Protein AF-A0A9P5J2A1-F1 (afdb_monomer_lite)

Secondary structure (DSSP, 8-state):
-PPPGGGSS-HHHHHHHHHHHHHHTTS---HHHHTTS----HHHHHHHTS-HHHHHHHHH-GGGGSEEEEETT--THHHHHHHHHHTTT-EEEEEE----SSSSS-STTSPPP-----HHHHTTEEEEEEESTHHHHT----HHHHTT---SEEEEES-EE---TTSPPPGGGGG-SEEEEES-EE-TTSPP-TT--EEEEES--HHHHHHHHH----TT--EEEEES----S----S-EE-TT--EEEEEESS---THHHHHHEE-TT--EEEEEE-------S-------S-EEEEESHHHHHHHH-

Sequence (309 aa):
MSEGPISIIPEDVLADIFMLAVDIGDIGLDEHYQSSGHLRSKMSIVITHVCQRWRFVAIHSPRMWTQLKICAASQGPLISLFATRSHPLGTTFTFESPGTSSLEDTITDWPPLRIMINKEAAIGIRELRFRHAAAVHALLIDEDAETALALDRVFLSGAHIKDDHTLPFPSCLFHSTQLH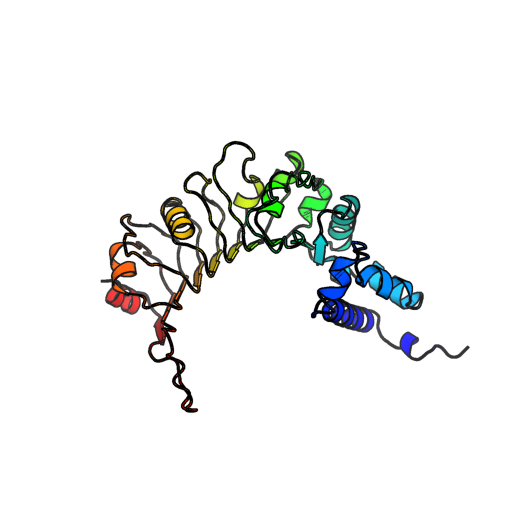LVNSMLDSGSRPFRFLHELVIENSDHETLLWMLECTNMPVLRSLRLCSIRASDPKLVNTVKLPSLGRLLIESSHSFTPALIGRSLMVPNLQHLHVDDLGPQFRTDAQGSLLPKNVIRMKGVDAIKKAVR

Structure (mmCIF, N/CA/C/O backbone):
data_AF-A0A9P5J2A1-F1
#
_entry.id   AF-A0A9P5J2A1-F1
#
loop_
_atom_site.group_PDB
_atom_site.id
_atom_site.type_symbol
_atom_site.label_atom_id
_atom_site.label_alt_id
_atom_site.label_comp_id
_atom_site.label_asym_id
_atom_site.label_entity_id
_atom_site.label_seq_id
_atom_site.pdbx_PDB_ins_code
_atom_site.Cartn_x
_atom_site.Cartn_y
_atom_site.Cartn_z
_atom_site.occupancy
_atom_site.B_iso_or_equiv
_atom_site.auth_seq_id
_atom_site.auth_comp_id
_atom_site.auth_asym_id
_atom_site.auth_atom_id
_atom_site.pdbx_PDB_model_num
ATOM 1 N N . MET A 1 1 ? -41.344 -3.498 27.907 1.00 55.25 1 MET A N 1
ATOM 2 C CA . MET A 1 1 ? -40.693 -2.605 26.928 1.00 55.25 1 MET A CA 1
ATOM 3 C C . MET A 1 1 ? -40.409 -3.449 25.704 1.00 55.25 1 MET A C 1
ATOM 5 O O . MET A 1 1 ? -39.697 -4.430 25.843 1.00 55.25 1 MET A O 1
ATOM 9 N N . SER A 1 2 ? -41.049 -3.170 24.568 1.00 62.50 2 SER A N 1
ATOM 10 C CA . SER A 1 2 ? -40.758 -3.887 23.323 1.00 62.50 2 SER A CA 1
ATOM 11 C C . SER A 1 2 ? -39.332 -3.554 22.909 1.00 62.50 2 SER A C 1
ATOM 13 O O . SER A 1 2 ? -39.007 -2.375 22.744 1.00 62.50 2 SER A O 1
ATOM 15 N N . GLU A 1 3 ? -38.480 -4.562 22.780 1.00 74.81 3 GLU A N 1
ATOM 16 C CA . GLU A 1 3 ? -37.156 -4.353 22.221 1.00 74.81 3 GLU A CA 1
ATOM 17 C C . GLU A 1 3 ? -37.339 -3.808 20.799 1.00 74.81 3 GLU A C 1
ATOM 19 O O . GLU A 1 3 ? -38.067 -4.380 19.986 1.00 74.81 3 GLU A O 1
ATOM 24 N N . GLY A 1 4 ? -36.773 -2.631 20.516 1.00 80.38 4 GLY A N 1
ATOM 25 C CA . GLY A 1 4 ? -36.872 -2.041 19.181 1.00 80.38 4 GLY A CA 1
ATOM 26 C C . GLY A 1 4 ? -36.312 -3.010 18.132 1.00 80.38 4 GLY A C 1
ATOM 27 O O . GLY A 1 4 ? -35.460 -3.829 18.478 1.00 80.38 4 GLY A O 1
ATOM 28 N N . PRO A 1 5 ? -36.709 -2.914 16.853 1.00 83.00 5 PRO A N 1
ATOM 29 C CA . PRO A 1 5 ? -36.338 -3.880 15.803 1.00 83.00 5 PRO A CA 1
ATOM 30 C C . PRO A 1 5 ? -34.821 -4.121 15.684 1.00 83.00 5 PRO A C 1
ATOM 32 O O . PRO A 1 5 ? -34.369 -5.182 15.269 1.00 83.00 5 PRO A O 1
ATOM 35 N N . ILE A 1 6 ? -34.023 -3.152 16.129 1.00 83.31 6 ILE A N 1
ATOM 36 C CA . ILE A 1 6 ? -32.561 -3.185 16.147 1.00 83.31 6 ILE A CA 1
ATOM 37 C C . ILE A 1 6 ? -31.951 -4.193 17.140 1.00 83.31 6 ILE A C 1
ATOM 39 O O . ILE A 1 6 ? -30.778 -4.541 17.028 1.00 83.31 6 ILE A O 1
ATOM 43 N N . SER A 1 7 ? -32.723 -4.644 18.129 1.00 85.62 7 SER A N 1
ATOM 44 C CA . SER A 1 7 ? -32.336 -5.665 19.118 1.00 85.62 7 SER A CA 1
ATOM 45 C C . SER A 1 7 ? -32.282 -7.079 18.530 1.00 85.62 7 SER A C 1
ATOM 47 O O . SER A 1 7 ? -31.574 -7.936 19.046 1.00 85.62 7 SER A O 1
ATOM 49 N N . ILE A 1 8 ? -32.964 -7.301 17.406 1.00 93.06 8 ILE A N 1
ATOM 50 C CA . ILE A 1 8 ? -33.072 -8.616 16.765 1.00 93.06 8 ILE A CA 1
ATOM 51 C C . ILE A 1 8 ? -31.892 -8.857 15.812 1.00 93.06 8 ILE A C 1
ATOM 53 O O . ILE A 1 8 ? -31.552 -9.995 15.507 1.00 93.06 8 ILE A O 1
ATOM 57 N N . ILE A 1 9 ? -31.230 -7.788 15.359 1.00 93.25 9 ILE A N 1
ATOM 58 C CA . ILE A 1 9 ? -30.127 -7.888 14.398 1.00 93.25 9 ILE A CA 1
ATOM 59 C C . ILE A 1 9 ? -28.896 -8.522 15.080 1.00 93.25 9 ILE A C 1
ATOM 61 O O . ILE A 1 9 ? -28.520 -8.063 16.164 1.00 93.25 9 ILE A O 1
ATOM 65 N N . PRO A 1 10 ? -28.265 -9.552 14.485 1.00 94.94 10 PRO A N 1
ATOM 66 C CA . PRO A 1 10 ? -26.995 -10.115 14.953 1.00 94.94 10 PRO A CA 1
ATOM 67 C C . PRO A 1 10 ? -25.838 -9.100 14.977 1.00 94.94 10 PRO A C 1
ATOM 69 O O . PRO A 1 10 ? -25.831 -8.130 14.220 1.00 94.94 10 PRO A O 1
ATOM 72 N N . GLU A 1 11 ? -24.856 -9.295 15.862 1.00 93.50 11 GLU A N 1
ATOM 73 C CA . GLU A 1 11 ? -23.751 -8.338 16.061 1.00 93.50 11 GLU A CA 1
ATOM 74 C C . GLU A 1 11 ? -22.825 -8.210 14.845 1.00 93.50 11 GLU A C 1
ATOM 76 O O . GLU A 1 11 ? -22.356 -7.117 14.539 1.00 93.50 11 GLU A O 1
ATOM 81 N N . ASP A 1 12 ? -22.596 -9.304 14.128 1.00 92.06 12 ASP A N 1
ATOM 82 C CA . ASP A 1 12 ? -21.844 -9.351 12.875 1.00 92.06 12 ASP A CA 1
ATOM 83 C C . ASP A 1 12 ? -22.529 -8.527 11.779 1.00 92.06 12 ASP A C 1
ATOM 85 O O . ASP A 1 12 ? -21.891 -7.678 11.157 1.00 92.06 12 ASP A O 1
ATOM 89 N N . VAL A 1 13 ? -23.847 -8.681 11.625 1.00 93.69 13 VAL A N 1
ATOM 90 C CA . VAL A 1 13 ? -24.640 -7.884 10.676 1.00 93.69 13 VAL A CA 1
ATOM 91 C C . VAL A 1 13 ? -24.620 -6.403 11.060 1.00 93.69 13 VAL A C 1
ATOM 93 O O . VAL A 1 13 ? -24.500 -5.538 10.195 1.00 93.69 13 VAL A O 1
ATOM 96 N N . LEU A 1 14 ? -24.693 -6.085 12.357 1.00 91.12 14 LEU A N 1
ATOM 97 C CA . LEU A 1 14 ? -24.551 -4.709 12.837 1.00 91.12 14 LEU A CA 1
ATOM 98 C C . LEU A 1 14 ? -23.170 -4.128 12.509 1.00 91.12 14 LEU A C 1
ATOM 100 O O . LEU A 1 14 ? -23.091 -2.982 12.066 1.00 91.12 14 LEU A O 1
ATOM 104 N N . ALA A 1 15 ? -22.096 -4.899 12.693 1.00 89.94 15 ALA A N 1
ATOM 105 C CA . ALA A 1 15 ? -20.746 -4.476 12.336 1.00 89.94 15 ALA A CA 1
ATOM 106 C C . ALA A 1 15 ? -20.603 -4.230 10.824 1.00 89.94 15 ALA A C 1
ATOM 108 O O . ALA A 1 15 ? -20.009 -3.229 10.428 1.00 89.94 15 ALA A O 1
ATOM 109 N N . ASP A 1 16 ? -21.187 -5.084 9.980 1.00 89.94 16 ASP A N 1
ATOM 110 C CA . ASP A 1 16 ? -21.172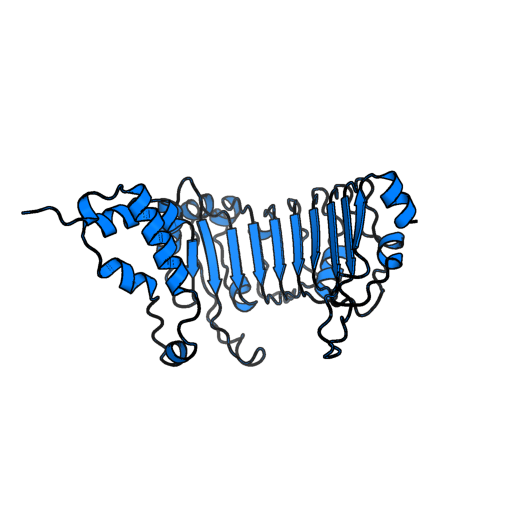 -4.896 8.525 1.00 89.94 16 ASP A CA 1
ATOM 111 C C . ASP A 1 16 ? -21.956 -3.644 8.099 1.00 89.94 16 ASP A C 1
ATOM 113 O O . ASP A 1 16 ? -21.466 -2.859 7.286 1.00 89.94 16 ASP A O 1
ATOM 117 N N . ILE A 1 17 ? -23.130 -3.393 8.695 1.00 88.62 17 ILE A N 1
ATOM 118 C CA . ILE A 1 17 ? -23.889 -2.151 8.464 1.00 88.62 17 ILE A CA 1
ATOM 119 C C . ILE A 1 17 ? -23.042 -0.930 8.836 1.00 88.62 17 ILE A C 1
ATOM 121 O O . ILE A 1 17 ? -23.027 0.060 8.105 1.00 88.62 17 ILE A O 1
ATOM 125 N N . PHE A 1 18 ? -22.323 -0.996 9.958 1.00 85.56 18 PHE A N 1
ATOM 126 C CA . PHE A 1 18 ? -21.430 0.072 10.385 1.00 85.56 18 PHE A CA 1
ATOM 127 C C . PHE A 1 18 ? -20.296 0.321 9.396 1.00 85.56 18 PHE A C 1
ATOM 129 O O . PHE A 1 18 ? -20.079 1.474 9.038 1.00 85.56 18 PHE A O 1
ATOM 136 N N . MET A 1 19 ? -19.603 -0.723 8.939 1.00 83.62 19 MET A N 1
ATOM 137 C CA . MET A 1 19 ? -18.530 -0.586 7.949 1.00 83.62 19 MET A CA 1
ATOM 138 C C . MET A 1 19 ? -19.037 0.103 6.678 1.00 83.62 19 MET A C 1
ATOM 140 O O . MET A 1 19 ? -18.437 1.072 6.221 1.00 83.62 19 MET A O 1
ATOM 144 N N . LEU A 1 20 ? -20.203 -0.315 6.176 1.00 83.69 20 LEU A N 1
ATOM 145 C CA . LEU A 1 20 ? -20.826 0.306 5.005 1.00 83.69 20 LEU A CA 1
ATOM 146 C C . LEU A 1 20 ? -21.209 1.773 5.257 1.00 83.69 20 LEU A C 1
ATOM 148 O O . LEU A 1 20 ? -20.999 2.627 4.400 1.00 83.69 20 LEU A O 1
ATOM 152 N N . ALA A 1 21 ? -21.756 2.088 6.433 1.00 80.12 21 ALA A N 1
ATOM 153 C CA . ALA A 1 21 ? -22.136 3.455 6.789 1.00 80.12 21 ALA A CA 1
ATOM 154 C C . ALA A 1 21 ? -20.921 4.385 6.962 1.00 80.12 21 ALA A C 1
ATOM 156 O O . ALA A 1 21 ? -21.000 5.574 6.647 1.00 80.12 21 ALA A O 1
ATOM 157 N N . VAL A 1 22 ? -19.809 3.846 7.465 1.00 73.44 22 VAL A N 1
ATOM 158 C CA . VAL A 1 22 ? -18.532 4.541 7.650 1.00 73.44 22 VAL A CA 1
ATOM 159 C C . VAL A 1 22 ? -17.907 4.888 6.295 1.00 73.44 22 VAL A C 1
ATOM 161 O O . VAL A 1 22 ? -17.508 6.038 6.105 1.00 73.44 22 VAL A O 1
ATOM 164 N N . ASP A 1 23 ? -17.918 3.955 5.339 1.00 67.50 23 ASP A N 1
ATOM 165 C CA . ASP A 1 23 ? -17.391 4.165 3.982 1.00 67.50 23 ASP A CA 1
ATOM 166 C C . ASP A 1 23 ? -18.160 5.255 3.212 1.00 67.50 23 ASP A C 1
ATOM 168 O O . ASP A 1 23 ? -17.555 6.079 2.529 1.00 67.50 23 ASP A O 1
ATOM 172 N N . ILE A 1 24 ? -19.488 5.336 3.371 1.00 57.12 24 ILE A N 1
ATOM 173 C CA . ILE A 1 24 ? -20.328 6.355 2.706 1.00 57.12 24 ILE A CA 1
ATOM 174 C C . ILE A 1 24 ? -19.943 7.784 3.128 1.00 57.12 24 ILE A C 1
ATOM 176 O O . ILE A 1 24 ? -20.078 8.723 2.342 1.00 57.12 24 ILE A O 1
ATOM 180 N N . GLY A 1 25 ? -19.429 7.966 4.349 1.00 53.59 25 GLY A N 1
ATOM 181 C CA . GLY A 1 25 ? -19.001 9.273 4.853 1.00 53.59 25 GLY A CA 1
ATOM 182 C C . GLY A 1 25 ? -17.802 9.875 4.112 1.00 53.59 25 GLY A C 1
ATOM 183 O O . GLY A 1 25 ? -17.596 11.086 4.197 1.00 53.59 25 GLY A O 1
ATOM 184 N N . ASP A 1 26 ? -17.048 9.048 3.385 1.00 53.97 26 ASP A N 1
ATOM 185 C CA . ASP A 1 26 ? -15.829 9.411 2.657 1.00 53.97 26 ASP A CA 1
ATOM 186 C C . ASP A 1 26 ? -16.100 9.793 1.183 1.00 53.97 26 ASP A C 1
ATOM 188 O O . ASP A 1 26 ? -15.256 10.395 0.523 1.00 53.97 26 ASP A O 1
ATOM 192 N N . ILE A 1 27 ? -17.302 9.501 0.661 1.00 45.38 27 ILE A N 1
ATOM 193 C CA . ILE A 1 27 ? -17.679 9.640 -0.763 1.00 45.38 27 ILE A CA 1
ATOM 194 C C . ILE A 1 27 ? -18.086 11.090 -1.120 1.00 45.38 27 ILE A C 1
ATOM 196 O O . ILE A 1 27 ? -19.076 11.339 -1.796 1.00 45.38 27 ILE A O 1
ATOM 200 N N . GLY A 1 28 ? -17.309 12.091 -0.701 1.00 42.53 28 GLY A N 1
ATOM 201 C CA . GLY A 1 28 ? -17.413 13.432 -1.297 1.00 42.53 28 GLY A CA 1
ATOM 202 C C . GLY A 1 28 ? -18.519 14.332 -0.744 1.00 42.53 28 GLY A C 1
ATOM 203 O O . GLY A 1 28 ? -19.274 14.936 -1.501 1.00 42.53 28 GLY A O 1
ATOM 204 N N . LEU A 1 29 ? -18.578 14.501 0.578 1.00 40.72 29 LEU A N 1
ATOM 205 C CA . LEU A 1 29 ? -19.304 15.634 1.156 1.00 40.72 29 LEU A CA 1
ATOM 206 C C . LEU A 1 29 ? -18.368 16.843 1.288 1.00 40.72 29 LEU A C 1
ATOM 208 O O . LEU A 1 29 ? -17.705 17.019 2.306 1.00 40.72 29 LEU A O 1
ATOM 212 N N . ASP A 1 30 ? -18.378 17.623 0.205 1.00 43.53 30 ASP A N 1
ATOM 213 C CA . ASP A 1 30 ? -17.994 19.026 0.022 1.00 43.53 30 ASP A CA 1
ATOM 214 C C . ASP A 1 30 ? -16.603 19.475 0.498 1.00 43.53 30 ASP A C 1
ATOM 216 O O . ASP A 1 30 ? -16.359 19.731 1.681 1.00 43.53 30 ASP A O 1
ATOM 220 N N . GLU A 1 31 ? -15.748 19.780 -0.484 1.00 51.00 31 GLU A N 1
ATOM 221 C CA . GLU A 1 31 ? -14.606 20.702 -0.360 1.00 51.00 31 GLU A CA 1
ATOM 222 C C . GLU A 1 31 ? -14.992 22.006 0.371 1.00 51.00 31 GLU A C 1
ATOM 224 O O . GLU A 1 31 ? -14.169 22.602 1.066 1.00 51.00 31 GLU A O 1
ATOM 229 N N . HIS A 1 32 ? -16.269 22.404 0.326 1.00 48.84 32 HIS A N 1
ATOM 230 C CA . HIS A 1 32 ? -16.790 23.566 1.042 1.00 48.84 32 HIS A CA 1
ATOM 231 C C . HIS A 1 32 ? -16.773 23.463 2.576 1.00 48.84 32 HIS A C 1
ATOM 233 O O . HIS A 1 32 ? -16.688 24.496 3.242 1.00 48.84 32 HIS A O 1
ATOM 239 N N . TYR A 1 33 ? -16.810 22.264 3.171 1.00 47.84 33 TYR A N 1
ATOM 240 C CA . TYR A 1 33 ? -16.707 22.127 4.633 1.00 47.84 33 TYR A CA 1
ATOM 241 C C . TYR A 1 33 ? -15.256 22.203 5.136 1.00 47.84 33 TYR A C 1
ATOM 243 O O . TYR A 1 33 ? -15.025 22.578 6.292 1.00 47.84 33 TYR A O 1
ATOM 251 N N . GLN A 1 34 ? -14.276 21.909 4.272 1.00 50.47 34 GLN A N 1
ATOM 252 C CA . GLN A 1 34 ? -12.851 21.950 4.622 1.00 50.47 34 GLN A CA 1
ATOM 253 C C . GLN A 1 34 ? -12.358 23.382 4.879 1.00 50.47 34 GLN A C 1
ATOM 255 O O . GLN A 1 34 ? -11.466 23.589 5.701 1.00 50.47 34 GLN A O 1
ATOM 260 N N . SER A 1 35 ? -13.001 24.387 4.278 1.00 51.91 35 SER A N 1
ATOM 261 C CA . SER A 1 35 ? -12.642 25.805 4.433 1.00 51.91 35 SER A CA 1
ATOM 262 C C . SER A 1 35 ? -12.860 26.364 5.848 1.00 51.91 35 SER A C 1
ATOM 264 O O . SER A 1 35 ? -12.391 27.456 6.154 1.00 51.91 35 SER A O 1
ATOM 266 N N . SER A 1 36 ? -13.560 25.641 6.729 1.00 51.59 36 SER A N 1
ATOM 267 C CA . SER A 1 36 ? -13.884 26.110 8.086 1.00 51.59 36 SER A CA 1
ATOM 268 C C . SER A 1 36 ? -12.827 25.773 9.151 1.00 51.59 36 SER A C 1
ATOM 270 O O . SER A 1 36 ? -13.002 26.118 10.322 1.00 51.59 36 SER A O 1
ATOM 272 N N . GLY A 1 37 ? -11.736 25.084 8.790 1.00 50.84 37 GLY A N 1
ATOM 273 C CA . GLY A 1 37 ? -10.625 24.758 9.701 1.00 50.84 37 GLY A CA 1
ATOM 274 C C . GLY A 1 37 ? -10.980 23.814 10.864 1.00 50.84 37 GLY A C 1
ATOM 275 O O . GLY A 1 37 ? -10.111 23.431 11.642 1.00 50.84 37 GLY A O 1
ATOM 276 N N . HIS A 1 38 ? -12.242 23.395 10.985 1.00 49.88 38 HIS A N 1
ATOM 277 C CA . HIS A 1 38 ? -12.725 22.502 12.032 1.00 49.88 38 HIS A CA 1
ATOM 278 C C . HIS A 1 38 ? -12.904 21.097 11.458 1.00 49.88 38 HIS A C 1
ATOM 280 O O . HIS A 1 38 ? -14.018 20.642 11.201 1.00 49.88 38 HIS A O 1
ATOM 286 N N . LEU A 1 39 ? -11.785 20.390 11.284 1.00 46.34 39 LEU A N 1
ATOM 287 C CA . LEU A 1 39 ? -11.736 18.968 10.930 1.00 46.34 39 LEU A CA 1
ATOM 288 C C . LEU A 1 39 ? -12.244 18.098 12.096 1.00 46.34 39 LEU A C 1
ATOM 290 O O . LEU A 1 39 ? -11.514 17.297 12.678 1.00 46.34 39 LEU A O 1
ATOM 294 N N . ARG A 1 40 ? -13.521 18.227 12.468 1.00 48.78 40 ARG A N 1
ATOM 295 C CA . ARG A 1 40 ? -14.189 17.162 13.215 1.00 48.78 40 ARG A CA 1
ATOM 296 C C . ARG A 1 40 ? -14.464 16.045 12.221 1.00 48.78 40 ARG A C 1
ATOM 298 O O . ARG A 1 40 ? -15.436 16.110 11.476 1.00 48.78 40 ARG A O 1
ATOM 305 N N . SER A 1 41 ? -13.580 15.045 12.206 1.00 52.28 41 SER A N 1
ATOM 306 C CA . SER A 1 41 ? -13.786 13.784 11.488 1.00 52.28 41 SER A CA 1
ATOM 307 C C . SER A 1 41 ? -15.233 13.324 11.682 1.00 52.28 41 SER A C 1
ATOM 309 O O . SER A 1 41 ? -15.667 13.031 12.800 1.00 52.28 41 SER A O 1
ATOM 311 N N . LYS A 1 42 ? -15.998 13.320 10.587 1.00 51.56 42 LYS A N 1
ATOM 312 C CA . LYS A 1 42 ? -17.442 13.053 10.564 1.00 51.56 42 LYS A CA 1
ATOM 313 C C . LYS A 1 42 ? -17.777 11.678 11.162 1.00 51.56 42 LYS A C 1
ATOM 315 O O . LYS A 1 42 ? -18.836 11.519 11.763 1.00 51.56 42 LYS A O 1
ATOM 320 N N . MET A 1 43 ? -16.833 10.730 11.118 1.00 51.19 43 MET A N 1
ATOM 321 C CA . MET A 1 43 ? -16.942 9.413 11.764 1.00 51.19 43 MET A CA 1
ATOM 322 C C . MET A 1 43 ? -17.132 9.492 13.285 1.00 51.19 43 MET A C 1
ATOM 324 O O . MET A 1 43 ? -17.910 8.722 13.846 1.00 51.19 43 MET A O 1
ATOM 328 N N . SER A 1 44 ? -16.479 10.448 13.958 1.00 52.03 44 SER A N 1
ATOM 329 C CA . SER A 1 44 ? -16.606 10.627 15.414 1.00 52.03 44 SER A CA 1
ATOM 330 C C . SER A 1 44 ? -18.034 11.024 15.815 1.00 52.03 44 SER A C 1
ATOM 332 O O . SER A 1 44 ? -18.547 10.620 16.860 1.00 52.03 44 SER A O 1
ATOM 334 N N . ILE A 1 45 ? -18.729 11.752 14.937 1.00 52.25 45 ILE A N 1
ATOM 335 C CA . ILE A 1 45 ? -20.096 12.210 15.189 1.00 52.25 45 ILE A CA 1
ATOM 336 C C . ILE A 1 45 ? -21.094 11.061 14.978 1.00 52.25 45 ILE A C 1
ATOM 338 O O . ILE A 1 45 ? -22.001 10.895 15.785 1.00 52.25 45 ILE A O 1
ATOM 342 N N . VAL A 1 46 ? -20.901 10.190 13.983 1.00 59.59 46 VAL A N 1
ATOM 343 C CA . VAL A 1 46 ? -21.872 9.115 13.690 1.00 59.59 46 VAL A CA 1
ATOM 344 C C . VAL A 1 46 ? -21.973 8.089 14.830 1.00 59.59 46 VAL A C 1
ATOM 346 O O . VAL A 1 46 ? -23.079 7.700 15.201 1.00 59.59 46 VAL A O 1
ATOM 349 N N . ILE A 1 47 ? -20.861 7.700 15.467 1.00 63.88 47 ILE A N 1
ATOM 350 C CA . ILE A 1 47 ? -20.872 6.675 16.535 1.00 63.88 47 ILE A CA 1
ATOM 351 C C . ILE A 1 47 ? -21.432 7.218 17.863 1.00 63.88 47 ILE A C 1
ATOM 353 O O . ILE A 1 47 ? -21.957 6.467 18.688 1.00 63.88 47 ILE A O 1
ATOM 357 N N . THR A 1 48 ? -21.383 8.528 18.102 1.00 66.06 48 THR A N 1
ATOM 358 C CA . THR A 1 48 ? -21.901 9.092 19.361 1.00 66.06 48 THR A CA 1
ATOM 359 C C . THR A 1 48 ? -23.432 9.118 19.415 1.00 66.06 48 THR A C 1
ATOM 361 O O . THR A 1 48 ? -23.988 9.063 20.512 1.00 66.06 48 THR A O 1
ATOM 364 N N . HIS A 1 49 ? -24.129 9.071 18.274 1.00 77.06 49 HIS A N 1
ATOM 365 C CA . HIS A 1 49 ? -25.597 9.162 18.199 1.00 77.06 49 HIS A CA 1
ATOM 366 C C . HIS A 1 49 ? -26.350 7.821 18.107 1.00 77.06 49 HIS A C 1
ATOM 368 O O . HIS A 1 49 ? -27.575 7.812 18.013 1.00 77.06 49 HIS A O 1
ATOM 374 N N . VAL A 1 50 ? -25.656 6.684 18.176 1.00 84.88 50 VAL A N 1
ATOM 375 C CA . VAL A 1 50 ? -26.278 5.345 18.127 1.00 84.88 50 VAL A CA 1
ATOM 376 C C . VAL A 1 50 ? -26.632 4.809 19.523 1.00 84.88 50 VAL A C 1
ATOM 378 O O . VAL A 1 50 ? -26.134 5.297 20.542 1.00 84.88 50 VAL A O 1
ATOM 381 N N . CYS A 1 51 ? -27.491 3.783 19.596 1.00 88.06 51 CYS A N 1
ATOM 382 C CA . CYS A 1 51 ? -27.860 3.155 20.870 1.00 88.06 51 CYS A CA 1
ATOM 383 C C . CYS A 1 51 ? -26.671 2.417 21.525 1.00 88.06 51 CYS A C 1
ATOM 385 O O . CYS A 1 51 ? -25.657 2.129 20.887 1.00 88.06 51 CYS A O 1
ATOM 387 N N . GLN A 1 52 ? -26.784 2.077 22.814 1.00 89.62 52 GLN A N 1
ATOM 388 C CA . GLN A 1 52 ? -25.698 1.441 23.577 1.00 89.62 52 GLN A CA 1
ATOM 389 C C . GLN A 1 52 ? -25.189 0.141 22.935 1.00 89.62 52 GLN A C 1
ATOM 391 O O . GLN A 1 52 ? -23.979 -0.069 22.873 1.00 89.62 52 GLN A O 1
ATOM 396 N N . ARG A 1 53 ? -26.096 -0.692 22.407 1.00 90.31 53 ARG A N 1
ATOM 397 C CA . ARG A 1 53 ? -25.741 -1.946 21.726 1.00 90.31 53 ARG A CA 1
ATOM 398 C C . ARG A 1 53 ? -24.858 -1.703 20.504 1.00 90.31 53 ARG A C 1
ATOM 400 O O . ARG A 1 53 ? -23.886 -2.412 20.294 1.00 90.31 53 ARG A O 1
ATOM 407 N N . TRP A 1 54 ? -25.155 -0.664 19.734 1.00 88.81 54 TRP A N 1
ATOM 408 C CA . TRP A 1 54 ? -24.376 -0.302 18.553 1.00 88.81 54 TRP A CA 1
ATOM 409 C C . TRP A 1 54 ? -22.968 0.158 18.920 1.00 88.81 54 TRP A C 1
ATOM 411 O O . TRP A 1 54 ? -21.999 -0.284 18.311 1.00 88.81 54 TRP A O 1
ATOM 421 N N . ARG A 1 55 ? -22.837 0.978 19.970 1.00 89.94 55 ARG A N 1
ATOM 422 C CA . ARG A 1 55 ? -21.516 1.368 20.484 1.00 89.94 55 ARG A CA 1
ATOM 423 C C . ARG A 1 55 ? -20.730 0.158 20.978 1.00 89.94 55 ARG A C 1
ATOM 425 O O . ARG A 1 55 ? -19.535 0.074 20.721 1.00 89.94 55 ARG A O 1
ATOM 432 N N . PHE A 1 56 ? -21.398 -0.774 21.659 1.00 91.94 56 PHE A N 1
ATOM 433 C CA . PHE A 1 56 ? -20.777 -2.012 22.117 1.00 91.94 56 PHE A CA 1
ATOM 434 C C . PHE A 1 56 ? -20.215 -2.817 20.939 1.00 91.94 56 PHE A C 1
ATOM 436 O O . PHE A 1 56 ? -19.023 -3.112 20.943 1.00 91.94 56 PHE A O 1
ATOM 443 N N . VAL A 1 57 ? -21.021 -3.077 19.906 1.00 91.81 57 VAL A N 1
ATOM 444 C CA . VAL A 1 57 ? -20.577 -3.803 18.703 1.00 91.81 57 VAL A CA 1
ATOM 445 C C . VAL A 1 57 ? -19.415 -3.086 18.010 1.00 91.81 57 VAL A C 1
ATOM 447 O O . VAL A 1 57 ? -18.403 -3.712 17.707 1.00 91.81 57 VAL A O 1
ATOM 450 N N . ALA A 1 58 ? -19.507 -1.767 17.814 1.00 88.88 58 ALA A N 1
ATOM 451 C CA . ALA A 1 58 ? -18.455 -0.996 17.150 1.00 88.88 58 ALA A CA 1
ATOM 452 C C . ALA A 1 58 ? -17.118 -1.030 17.918 1.00 88.88 58 ALA A C 1
ATOM 454 O O . ALA A 1 58 ? -16.053 -1.136 17.315 1.00 88.88 58 ALA A O 1
ATOM 455 N N . ILE A 1 59 ? -17.160 -0.970 19.254 1.00 90.12 59 ILE A N 1
ATOM 456 C CA . ILE A 1 59 ? -15.955 -1.004 20.095 1.00 90.12 59 ILE A CA 1
ATOM 457 C C . ILE A 1 59 ? -15.304 -2.391 20.102 1.00 90.12 59 ILE A C 1
ATOM 459 O O . ILE A 1 59 ? -14.077 -2.470 20.098 1.00 90.12 59 ILE A O 1
ATOM 463 N N . HIS A 1 60 ? -16.103 -3.461 20.111 1.00 92.00 60 HIS A N 1
ATOM 464 C CA . HIS A 1 60 ? -15.606 -4.829 20.285 1.00 92.00 60 HIS A CA 1
ATOM 465 C C . HIS A 1 60 ? -15.357 -5.580 18.974 1.00 92.00 60 HIS A C 1
ATOM 467 O O . HIS A 1 60 ? -14.788 -6.664 19.018 1.00 92.00 60 HIS A O 1
ATOM 473 N N . SER A 1 61 ? -15.748 -5.034 17.820 1.00 92.75 61 SER A N 1
ATOM 474 C CA . SER A 1 61 ? -15.490 -5.649 16.515 1.00 92.75 61 SER A CA 1
ATOM 475 C C . SER A 1 61 ? -14.117 -5.234 15.968 1.00 92.75 61 SER A C 1
ATOM 477 O O . SER A 1 61 ? -13.971 -4.081 15.558 1.00 92.75 61 SER A O 1
ATOM 479 N N . PRO A 1 62 ? -13.114 -6.137 15.874 1.00 92.56 62 PRO A N 1
ATOM 480 C CA . PRO A 1 62 ? -11.771 -5.791 15.389 1.00 92.56 62 PRO A CA 1
ATOM 481 C C . PRO A 1 62 ? -11.761 -5.224 13.967 1.00 92.56 62 PRO A C 1
ATOM 483 O O . PRO A 1 62 ? -10.925 -4.385 13.642 1.00 92.56 62 PRO A O 1
ATOM 486 N N . ARG A 1 63 ? -12.729 -5.631 13.131 1.00 90.06 63 ARG A N 1
ATOM 487 C CA . ARG A 1 63 ? -12.887 -5.170 11.738 1.00 90.06 63 ARG A CA 1
ATOM 488 C C . ARG A 1 63 ? -13.087 -3.655 11.637 1.00 90.06 63 ARG A C 1
ATOM 490 O O . ARG A 1 63 ? -12.658 -3.058 10.661 1.00 90.06 63 ARG A O 1
ATOM 497 N N . MET A 1 64 ? -13.669 -3.031 12.661 1.00 88.38 64 MET A N 1
ATOM 498 C CA . MET A 1 64 ? -13.865 -1.576 12.721 1.00 88.38 64 MET A CA 1
ATOM 499 C C . MET A 1 64 ? -12.563 -0.804 12.981 1.00 88.38 64 MET A C 1
ATOM 501 O O . MET A 1 64 ? -12.517 0.409 12.800 1.00 88.38 64 MET A O 1
ATOM 505 N N . TRP A 1 65 ? -11.509 -1.494 13.423 1.00 91.69 65 TRP A N 1
ATOM 506 C CA . TRP A 1 65 ? -10.230 -0.906 13.821 1.00 91.69 65 TRP A CA 1
ATOM 507 C C . TRP A 1 65 ? -9.117 -1.186 12.807 1.00 91.69 65 TRP A C 1
ATOM 509 O O . TRP A 1 65 ? -7.966 -0.857 13.068 1.00 91.69 65 TRP A O 1
ATOM 519 N N . THR A 1 66 ? -9.423 -1.784 11.651 1.00 91.81 66 THR A N 1
ATOM 520 C CA . THR A 1 66 ? -8.406 -2.146 10.648 1.00 91.81 66 THR A CA 1
ATOM 521 C C . THR A 1 66 ? -8.003 -0.984 9.746 1.00 91.81 66 THR A C 1
ATOM 523 O O . THR A 1 66 ? -7.056 -1.123 8.982 1.00 91.81 66 THR A O 1
ATOM 526 N N . GLN A 1 67 ? -8.708 0.149 9.780 1.00 90.56 67 GLN A N 1
ATOM 527 C CA . GLN A 1 67 ? -8.404 1.310 8.944 1.00 90.56 67 GLN A CA 1
ATOM 528 C C . GLN A 1 67 ? -8.445 2.586 9.777 1.00 90.56 67 GLN A C 1
ATOM 530 O O . GLN A 1 67 ? -9.465 2.899 10.386 1.00 90.56 67 GLN A O 1
ATOM 535 N N . LEU A 1 68 ? -7.349 3.342 9.779 1.00 88.25 68 LEU A N 1
ATOM 536 C CA . LEU A 1 68 ? -7.299 4.661 10.399 1.00 88.25 68 LEU A CA 1
ATOM 537 C C . LEU A 1 68 ? -6.707 5.668 9.421 1.00 88.25 68 LEU A C 1
ATOM 539 O O . LEU A 1 68 ? -5.581 5.515 8.947 1.00 88.25 68 LEU A O 1
ATOM 543 N N . LYS A 1 69 ? -7.471 6.726 9.155 1.00 86.75 69 LYS A N 1
ATOM 544 C CA . LYS A 1 69 ? -6.983 7.910 8.455 1.00 86.75 69 LYS A CA 1
ATOM 545 C C . LYS A 1 69 ? -6.418 8.905 9.460 1.00 86.75 69 LYS A C 1
ATOM 547 O O . LYS A 1 69 ? -7.085 9.265 10.428 1.00 86.75 69 LYS A O 1
ATOM 552 N N . ILE A 1 70 ? -5.190 9.329 9.219 1.00 83.31 70 ILE A N 1
ATOM 553 C CA . ILE A 1 70 ? -4.396 10.197 10.075 1.00 83.31 70 ILE A CA 1
ATOM 554 C C . ILE A 1 70 ? -4.158 11.478 9.289 1.00 83.31 70 ILE A C 1
ATOM 556 O O . ILE A 1 70 ? -3.476 11.489 8.265 1.00 83.31 70 ILE A O 1
ATOM 560 N N . CYS A 1 71 ? -4.739 12.567 9.775 1.00 78.38 71 CYS A N 1
ATOM 561 C CA . CYS A 1 71 ? -4.426 13.911 9.306 1.00 78.38 71 CYS A CA 1
ATOM 562 C C . CYS A 1 71 ? -3.381 14.532 10.236 1.00 78.38 71 CYS A C 1
ATOM 564 O O . CYS A 1 71 ? -3.224 14.094 11.379 1.00 78.38 71 CYS A O 1
ATOM 566 N N . ALA A 1 72 ? -2.725 15.602 9.797 1.00 67.00 72 ALA A N 1
ATOM 567 C CA . ALA A 1 72 ? -1.643 16.239 10.553 1.00 67.00 72 ALA A CA 1
ATOM 568 C C . ALA A 1 72 ? -1.980 16.618 12.008 1.00 67.00 72 ALA A C 1
ATOM 570 O O . ALA A 1 72 ? -1.134 16.649 12.892 1.00 67.00 72 ALA A O 1
ATOM 571 N N . ALA A 1 73 ? -3.247 16.930 12.261 1.00 65.38 73 ALA A N 1
ATOM 572 C CA . ALA A 1 73 ? -3.712 17.334 13.580 1.00 65.38 73 ALA A CA 1
ATOM 573 C C . ALA A 1 73 ? -4.006 16.150 14.523 1.00 65.38 73 ALA A C 1
ATOM 575 O O . ALA A 1 73 ? -4.372 16.362 15.679 1.00 65.38 73 ALA A O 1
ATOM 576 N N . SER A 1 74 ? -3.929 14.905 14.041 1.00 63.84 74 SER A N 1
ATOM 577 C CA . SER A 1 74 ? -4.370 13.738 14.807 1.00 63.84 74 SER A CA 1
ATOM 578 C C . SER A 1 74 ? -3.296 13.224 15.770 1.00 63.84 74 SER A C 1
ATOM 580 O O . SER A 1 74 ? -2.102 13.219 15.482 1.00 63.84 74 SER A O 1
ATOM 582 N N . GLN A 1 75 ? -3.739 12.834 16.967 1.00 63.41 75 GLN A N 1
ATOM 583 C CA . GLN A 1 75 ? -2.870 12.508 18.096 1.00 63.41 75 GLN A CA 1
ATOM 584 C C . GLN A 1 75 ? -2.408 11.039 18.047 1.00 63.41 75 GLN A C 1
ATOM 586 O O . GLN A 1 75 ? -3.216 10.134 17.826 1.00 63.41 75 GLN A O 1
ATOM 591 N N . GLY A 1 76 ? -1.128 10.796 18.359 1.00 72.25 76 GLY A N 1
ATOM 592 C CA . GLY A 1 76 ? -0.499 9.465 18.421 1.00 72.25 76 GLY A CA 1
ATOM 593 C C . GLY A 1 76 ? -1.230 8.359 19.217 1.00 72.25 76 GLY A C 1
ATOM 594 O O . GLY A 1 76 ? -1.163 7.209 18.781 1.00 72.25 76 GLY A O 1
ATOM 595 N N . PRO A 1 77 ? -1.991 8.629 20.305 1.00 81.62 77 PRO A N 1
ATOM 596 C CA . PRO A 1 77 ? -2.695 7.582 21.059 1.00 81.62 77 PRO A CA 1
ATOM 597 C C . PRO A 1 77 ? -3.718 6.773 20.251 1.00 81.62 77 PRO A C 1
ATOM 599 O O . PRO A 1 77 ? -4.071 5.662 20.642 1.00 81.62 77 PRO A O 1
ATOM 602 N N . LEU A 1 78 ? -4.215 7.306 19.130 1.00 83.56 78 LEU A N 1
ATOM 603 C CA . LEU A 1 78 ? -5.150 6.568 18.281 1.00 83.56 78 LEU A CA 1
ATOM 604 C C . LEU A 1 78 ? -4.470 5.410 17.549 1.00 83.56 78 LEU A C 1
ATOM 606 O O . LEU A 1 78 ? -5.099 4.379 17.343 1.00 83.56 78 LEU A O 1
ATOM 610 N N . ILE A 1 79 ? -3.193 5.536 17.199 1.00 84.88 79 ILE A N 1
ATOM 611 C CA . ILE A 1 79 ? -2.477 4.505 16.438 1.00 84.88 79 ILE A CA 1
ATOM 612 C C . ILE A 1 79 ? -2.313 3.248 17.276 1.00 84.88 79 ILE A C 1
ATOM 614 O O . ILE A 1 79 ? -2.651 2.161 16.815 1.00 84.88 79 ILE A O 1
ATOM 618 N N . SER A 1 80 ? -1.859 3.401 18.522 1.00 84.88 80 SER A N 1
ATOM 619 C CA . SER A 1 80 ? -1.732 2.275 19.445 1.00 84.88 80 SER A CA 1
ATOM 620 C C . SER A 1 80 ? -3.089 1.650 19.752 1.00 84.88 80 SER A C 1
ATOM 622 O O . SER A 1 80 ? -3.216 0.430 19.723 1.00 84.88 80 SER A O 1
ATOM 624 N N . LEU A 1 81 ? -4.133 2.461 19.952 1.00 88.19 81 LEU A N 1
ATOM 625 C CA . LEU A 1 81 ? -5.483 1.951 20.177 1.00 88.19 81 LEU A CA 1
ATOM 626 C C . LEU A 1 81 ? -6.000 1.120 18.991 1.00 88.19 81 LEU A C 1
ATOM 628 O O . LEU A 1 81 ? -6.542 0.035 19.202 1.00 88.19 81 LEU A O 1
ATOM 632 N N . PHE A 1 82 ? -5.832 1.615 17.760 1.00 90.88 82 PHE A N 1
ATOM 633 C CA . PHE A 1 82 ? -6.248 0.913 16.544 1.00 90.88 82 PHE A CA 1
ATOM 634 C C . PHE A 1 82 ? -5.430 -0.359 16.324 1.00 90.88 82 PHE A C 1
ATOM 636 O O . PHE A 1 82 ? -6.013 -1.419 16.105 1.00 90.88 82 PHE A O 1
ATOM 643 N N . ALA A 1 83 ? -4.105 -0.287 16.464 1.00 87.81 83 ALA A N 1
ATOM 644 C CA . ALA A 1 83 ? -3.233 -1.451 16.352 1.00 87.81 83 ALA A CA 1
ATOM 645 C C . ALA A 1 83 ? -3.644 -2.559 17.333 1.00 87.81 83 ALA A C 1
ATOM 647 O O . ALA A 1 83 ? -3.917 -3.682 16.906 1.00 87.81 83 ALA A O 1
ATOM 648 N N . THR A 1 84 ? -3.812 -2.224 18.616 1.00 89.62 84 THR A N 1
ATOM 649 C CA . THR A 1 84 ? -4.212 -3.182 19.655 1.00 89.62 84 THR A CA 1
ATOM 650 C C . THR A 1 84 ? -5.592 -3.781 19.394 1.00 89.62 84 THR A C 1
ATOM 652 O O . THR A 1 84 ? -5.769 -4.990 19.523 1.00 89.62 84 THR A O 1
ATOM 655 N N . ARG A 1 85 ? -6.584 -2.968 19.007 1.00 91.00 85 ARG A N 1
ATOM 656 C CA . ARG A 1 85 ? -7.958 -3.458 18.789 1.00 91.00 85 ARG A CA 1
ATOM 657 C C . ARG A 1 85 ? -8.155 -4.211 17.481 1.00 91.00 85 ARG A C 1
ATOM 659 O O . ARG A 1 85 ? -9.068 -5.025 17.397 1.00 91.00 85 ARG A O 1
ATOM 666 N N . SER A 1 86 ? -7.322 -3.959 16.478 1.00 91.88 86 SER A N 1
ATOM 667 C CA . SER A 1 86 ? -7.381 -4.679 15.204 1.00 91.88 86 SER A CA 1
ATOM 668 C C . SER A 1 86 ? -6.845 -6.107 15.291 1.00 91.88 86 SER A C 1
ATOM 670 O O . SER A 1 86 ? -7.119 -6.914 14.402 1.00 91.88 86 SER A O 1
ATOM 672 N N . HIS A 1 87 ? -6.056 -6.431 16.321 1.00 89.00 87 HIS A N 1
ATOM 673 C CA . HIS A 1 87 ? -5.409 -7.730 16.432 1.00 89.00 87 HIS A CA 1
ATOM 674 C C . HIS A 1 87 ? -6.462 -8.858 16.470 1.00 89.00 87 HIS A C 1
ATOM 676 O O . HIS A 1 87 ? -7.404 -8.782 17.264 1.00 89.00 87 HIS A O 1
ATOM 682 N N . PRO A 1 88 ? -6.325 -9.924 15.651 1.00 91.62 88 PRO A N 1
ATOM 683 C CA . PRO A 1 88 ? -5.158 -10.302 14.837 1.00 91.62 88 PRO A CA 1
ATOM 684 C C . PRO A 1 88 ? -5.204 -9.865 13.358 1.00 91.62 88 PRO A C 1
ATOM 686 O O . PRO A 1 88 ? -4.328 -10.249 12.589 1.00 91.62 88 PRO A O 1
ATOM 689 N N . LEU A 1 89 ? -6.223 -9.114 12.931 1.00 91.00 89 LEU A N 1
ATOM 690 C CA . LEU A 1 89 ? -6.467 -8.787 11.516 1.00 91.00 89 LEU A CA 1
ATOM 691 C C . LEU A 1 89 ? -5.426 -7.822 10.929 1.00 91.00 89 LEU A C 1
ATOM 693 O O . LEU A 1 89 ? -5.157 -7.861 9.731 1.00 91.00 89 LEU A O 1
ATOM 697 N N . GLY A 1 90 ? -4.835 -6.987 11.783 1.00 91.88 90 GLY A N 1
ATOM 698 C CA . GLY A 1 90 ? -3.873 -5.961 11.408 1.00 91.88 90 GLY A CA 1
ATOM 699 C C . GLY A 1 90 ? -4.518 -4.660 10.925 1.00 91.88 90 GLY A C 1
ATOM 700 O O . GLY A 1 90 ? -5.718 -4.595 10.648 1.00 91.88 90 GLY A O 1
ATOM 701 N N . THR A 1 91 ? -3.715 -3.601 10.845 1.00 91.75 91 THR A N 1
ATOM 702 C CA . THR A 1 91 ? -4.169 -2.251 10.500 1.00 91.75 91 THR A CA 1
ATOM 703 C C . THR A 1 91 ? -3.550 -1.701 9.227 1.00 91.75 91 THR A C 1
ATOM 705 O O . THR A 1 91 ? -2.389 -1.942 8.891 1.00 91.75 91 THR A O 1
ATOM 708 N N . THR A 1 92 ? -4.358 -0.894 8.547 1.00 92.25 92 THR A N 1
ATOM 709 C CA . THR A 1 92 ? -3.970 0.027 7.488 1.00 92.25 92 THR A CA 1
ATOM 710 C C . THR A 1 92 ? -4.023 1.448 8.032 1.00 92.25 92 THR A C 1
ATOM 712 O O . THR A 1 92 ? -5.088 1.920 8.440 1.00 92.25 92 THR A O 1
ATOM 715 N N . PHE A 1 93 ? -2.896 2.153 8.002 1.00 90.56 93 PHE A N 1
ATOM 716 C CA . PHE A 1 93 ? -2.852 3.580 8.313 1.00 90.56 93 PHE A CA 1
ATOM 717 C C . PHE A 1 93 ? -2.737 4.386 7.029 1.00 90.56 93 PHE A C 1
ATOM 719 O O . PHE A 1 93 ? -1.870 4.120 6.203 1.00 90.56 93 PHE A O 1
ATOM 726 N N . THR A 1 94 ? -3.621 5.366 6.857 1.00 89.50 94 THR A N 1
ATOM 727 C CA . THR A 1 94 ? -3.581 6.294 5.723 1.00 89.50 94 THR A CA 1
ATOM 728 C C . THR A 1 94 ? -3.247 7.686 6.222 1.00 89.50 94 THR A C 1
ATOM 730 O O . THR A 1 94 ? -4.035 8.283 6.945 1.00 89.50 94 THR A O 1
ATOM 733 N N . PHE A 1 95 ? -2.096 8.205 5.825 1.00 86.31 95 PHE A N 1
ATOM 734 C CA . PHE A 1 95 ? -1.640 9.549 6.134 1.00 86.31 95 PHE A CA 1
ATOM 735 C C . PHE A 1 95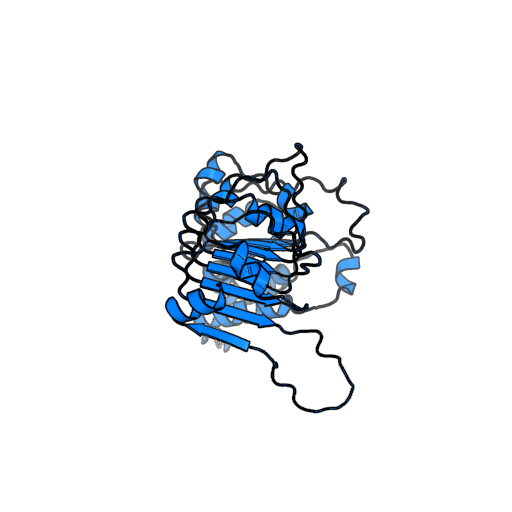 ? -2.030 10.468 4.990 1.00 86.31 95 PHE A C 1
ATOM 737 O O . PHE A 1 95 ? -1.605 10.268 3.851 1.00 86.31 95 PHE A O 1
ATOM 744 N N . GLU A 1 96 ? -2.857 11.459 5.293 1.00 83.81 96 GLU A N 1
ATOM 745 C CA . GLU A 1 96 ? -3.297 12.453 4.322 1.00 83.81 96 GLU A CA 1
ATOM 746 C C . GLU A 1 96 ? -2.734 13.814 4.723 1.00 83.81 96 GLU A C 1
ATOM 748 O O . GLU A 1 96 ? -3.053 14.349 5.791 1.00 83.81 96 GLU A O 1
ATOM 753 N N . SER A 1 97 ? -1.887 14.380 3.860 1.00 76.50 97 SER A N 1
ATOM 754 C CA . SER A 1 97 ? -1.617 15.815 3.915 1.00 76.50 97 SER A CA 1
ATOM 755 C C . SER A 1 97 ? -2.898 16.563 3.523 1.00 76.50 97 SER A C 1
ATOM 757 O O . SER A 1 97 ? -3.532 16.163 2.541 1.00 76.50 97 SER A O 1
ATOM 759 N N . PRO A 1 98 ? -3.295 17.639 4.227 1.00 70.88 98 PRO A N 1
ATOM 760 C CA . PRO A 1 98 ? -4.267 18.579 3.701 1.00 70.88 98 PRO A CA 1
ATOM 761 C C . PRO A 1 98 ? -3.705 19.062 2.367 1.00 70.88 98 PRO A C 1
ATOM 763 O O . PRO A 1 98 ? -2.557 19.506 2.301 1.00 70.88 98 PRO A O 1
ATOM 766 N N . GLY A 1 99 ? -4.461 18.860 1.292 1.00 65.31 99 GLY A N 1
ATOM 767 C CA . GLY A 1 99 ? -4.026 19.267 -0.033 1.00 65.31 99 GLY A CA 1
ATOM 768 C C . GLY A 1 99 ? -3.854 20.778 -0.036 1.00 65.31 99 GLY A C 1
ATOM 769 O O . GLY A 1 99 ? -4.841 21.508 0.014 1.00 65.31 99 GLY A O 1
ATOM 770 N N . THR A 1 100 ? -2.617 21.266 -0.064 1.00 62.31 100 THR A N 1
ATOM 771 C CA . THR A 1 100 ? -2.381 22.646 -0.464 1.00 62.31 100 THR A CA 1
ATOM 772 C C . THR A 1 100 ? -2.596 22.667 -1.968 1.00 62.31 100 THR A C 1
ATOM 774 O O . THR A 1 100 ? -1.900 21.996 -2.727 1.00 62.31 100 THR A O 1
ATOM 777 N N . SER A 1 101 ? -3.626 23.377 -2.417 1.00 61.28 101 SER A N 1
ATOM 778 C CA . SER A 1 101 ? -3.964 23.481 -3.838 1.00 61.28 101 SER A CA 1
ATOM 779 C C . SER A 1 101 ? -2.849 24.119 -4.680 1.00 61.28 101 SER A C 1
ATOM 781 O O . SER A 1 101 ? -2.906 24.030 -5.904 1.00 61.28 101 SER A O 1
ATOM 783 N N . SER A 1 102 ? -1.825 24.727 -4.062 1.00 62.22 102 SER A N 1
ATOM 784 C CA . SER A 1 102 ? -0.545 25.015 -4.714 1.00 62.22 102 SER A CA 1
ATOM 785 C C . SER A 1 102 ? 0.531 24.037 -4.226 1.00 62.22 102 SER A C 1
ATOM 787 O O . SER A 1 102 ? 0.801 23.906 -3.031 1.00 62.22 102 SER A O 1
ATOM 789 N N . LEU A 1 103 ? 1.123 23.312 -5.181 1.00 54.94 103 LEU A N 1
ATOM 790 C CA . LEU A 1 103 ? 2.168 22.307 -4.955 1.00 54.94 103 LEU A CA 1
ATOM 791 C C . LEU A 1 103 ? 3.501 22.926 -4.493 1.00 54.94 103 LEU A C 1
ATOM 793 O O . LEU A 1 103 ? 4.382 22.202 -4.040 1.00 54.94 103 LEU A O 1
ATOM 797 N N . GLU A 1 104 ? 3.661 24.243 -4.647 1.00 56.97 104 GLU A N 1
ATOM 798 C CA . GLU A 1 104 ? 4.967 24.905 -4.577 1.00 56.97 104 GLU A CA 1
ATOM 799 C C . GLU A 1 104 ? 5.170 25.772 -3.323 1.00 56.97 104 GLU A C 1
ATOM 801 O O . GLU A 1 104 ? 6.316 25.992 -2.945 1.00 56.97 104 GLU A O 1
ATOM 806 N N . ASP A 1 105 ? 4.117 26.204 -2.614 1.00 51.06 105 ASP A N 1
ATOM 807 C CA . ASP A 1 105 ? 4.288 27.345 -1.696 1.00 51.06 105 ASP A CA 1
ATOM 808 C C . ASP A 1 105 ? 4.481 27.048 -0.199 1.00 51.06 105 ASP A C 1
ATOM 810 O O . ASP A 1 105 ? 4.838 27.973 0.518 1.00 51.06 105 ASP A O 1
ATOM 814 N N . THR A 1 106 ? 4.282 25.841 0.352 1.00 52.66 106 THR A N 1
ATOM 815 C CA . THR A 1 106 ? 4.349 25.682 1.837 1.00 52.66 106 THR A CA 1
ATOM 816 C C . THR A 1 106 ? 4.723 24.283 2.356 1.00 52.66 106 THR A C 1
ATOM 818 O O . THR A 1 106 ? 4.159 23.802 3.336 1.00 52.66 106 THR A O 1
ATOM 821 N N . ILE A 1 107 ? 5.712 23.600 1.766 1.00 54.59 107 ILE A N 1
ATOM 822 C CA . ILE A 1 107 ? 6.244 22.360 2.387 1.00 54.59 107 ILE A CA 1
ATOM 823 C C . ILE A 1 107 ? 7.126 22.678 3.613 1.00 54.59 107 ILE A C 1
ATOM 825 O O . ILE A 1 107 ? 7.184 21.884 4.550 1.00 54.59 107 ILE A O 1
ATOM 829 N N . THR A 1 108 ? 7.778 23.844 3.658 1.00 58.91 108 THR A N 1
ATOM 830 C CA . THR A 1 108 ? 8.777 24.171 4.695 1.00 58.91 108 THR A CA 1
ATOM 831 C C . THR A 1 108 ? 8.202 24.451 6.082 1.00 58.91 108 THR A C 1
ATOM 833 O O . THR A 1 108 ? 8.916 24.273 7.065 1.00 58.91 108 THR A O 1
ATOM 836 N N . ASP A 1 109 ? 6.930 24.840 6.183 1.00 61.56 109 ASP A N 1
ATOM 837 C CA . ASP A 1 109 ? 6.334 25.271 7.459 1.00 61.56 109 ASP A CA 1
ATOM 838 C C . ASP A 1 109 ? 5.515 24.177 8.144 1.00 61.56 109 ASP A C 1
ATOM 840 O O . ASP A 1 109 ? 4.933 24.390 9.213 1.00 61.56 109 ASP A O 1
ATOM 844 N N . TRP A 1 110 ? 5.453 22.986 7.547 1.00 59.47 110 TRP A N 1
ATOM 845 C CA . TRP A 1 110 ? 4.741 21.888 8.167 1.00 59.47 110 TRP A CA 1
ATOM 846 C C . TRP A 1 110 ? 5.542 21.346 9.348 1.00 59.47 110 TRP A C 1
ATOM 848 O O . TRP A 1 110 ? 6.678 20.901 9.157 1.00 59.47 110 TRP A O 1
ATOM 858 N N . PRO A 1 111 ? 4.985 21.357 10.577 1.00 62.06 111 PRO A N 1
ATOM 859 C CA . PRO A 1 111 ? 5.660 20.708 11.680 1.00 62.06 111 PRO A CA 1
ATOM 860 C C . PRO A 1 111 ? 5.840 19.242 11.280 1.00 62.06 111 PRO A C 1
ATOM 862 O O . PRO A 1 111 ? 4.874 18.631 10.806 1.00 62.06 111 PRO A O 1
ATOM 865 N N . PRO A 1 112 ? 7.049 18.671 11.434 1.00 62.34 112 PRO A N 1
ATOM 866 C CA . PRO A 1 112 ? 7.256 17.267 11.142 1.00 62.34 112 PRO A CA 1
ATOM 867 C C . PRO A 1 112 ? 6.217 16.505 11.947 1.00 62.34 112 PRO A C 1
ATOM 869 O O . PRO A 1 112 ? 6.177 16.615 13.180 1.00 62.34 112 PRO A O 1
ATOM 872 N N . LEU A 1 113 ? 5.337 15.778 11.255 1.00 61.66 113 LEU A N 1
ATOM 873 C CA . LEU A 1 113 ? 4.483 14.842 11.953 1.00 61.66 113 LEU A CA 1
ATOM 874 C C . LEU A 1 113 ? 5.436 13.937 12.726 1.00 61.66 113 LEU A C 1
ATOM 876 O O . LEU A 1 113 ? 6.452 13.475 12.221 1.00 61.66 113 LEU A O 1
ATOM 880 N N . ARG A 1 114 ? 5.205 13.808 14.021 1.00 67.12 114 ARG A N 1
ATOM 881 C CA . ARG A 1 114 ? 5.963 12.873 14.841 1.00 67.12 114 ARG A CA 1
ATOM 882 C C . ARG A 1 114 ? 4.999 11.780 15.194 1.00 67.12 114 ARG A C 1
ATOM 884 O O . ARG A 1 114 ? 4.355 11.801 16.241 1.00 67.12 114 ARG A O 1
ATOM 891 N N . ILE A 1 115 ? 4.826 10.873 14.246 1.00 68.81 115 ILE A N 1
ATOM 892 C CA . ILE A 1 115 ? 3.978 9.714 14.446 1.00 68.81 115 ILE A CA 1
ATOM 893 C C . ILE A 1 115 ? 4.769 8.707 15.266 1.00 68.81 115 ILE A C 1
ATOM 895 O O . ILE A 1 115 ? 5.433 7.834 14.726 1.00 68.81 115 ILE A O 1
ATOM 899 N N . MET A 1 116 ? 4.697 8.826 16.586 1.00 71.56 116 MET A N 1
ATOM 900 C CA . MET A 1 116 ? 5.323 7.846 17.462 1.00 71.56 116 MET A CA 1
ATOM 901 C C . MET A 1 116 ? 4.543 6.533 17.410 1.00 71.56 116 MET A C 1
ATOM 903 O O . MET A 1 116 ? 3.514 6.373 18.069 1.00 71.56 116 MET A O 1
ATOM 907 N N . ILE A 1 117 ? 5.038 5.594 16.611 1.00 78.06 117 ILE A N 1
ATOM 908 C CA . ILE A 1 117 ? 4.583 4.207 16.617 1.00 78.06 117 ILE A CA 1
ATOM 909 C C . ILE A 1 117 ? 5.438 3.475 17.643 1.00 78.06 117 ILE A C 1
ATOM 911 O O . ILE A 1 117 ? 6.641 3.336 17.453 1.00 78.06 117 ILE A O 1
ATOM 915 N N . ASN A 1 118 ? 4.833 3.026 18.741 1.00 80.88 118 ASN A N 1
ATOM 916 C CA . ASN A 1 118 ? 5.548 2.187 19.695 1.00 80.88 118 ASN A CA 1
ATOM 917 C C . ASN A 1 118 ? 5.678 0.748 19.158 1.00 80.88 118 ASN A C 1
ATOM 919 O O . ASN A 1 118 ? 4.938 0.319 18.269 1.00 80.88 118 ASN A O 1
ATOM 923 N N . LYS A 1 119 ? 6.615 -0.013 19.727 1.00 83.69 119 LYS A N 1
ATOM 924 C CA . LYS A 1 119 ? 6.910 -1.393 19.317 1.00 83.69 119 LYS A CA 1
ATOM 925 C C . LYS A 1 119 ? 5.688 -2.320 19.332 1.00 83.69 119 LYS A C 1
ATOM 927 O O . LYS A 1 119 ? 5.556 -3.173 18.463 1.00 83.69 119 LYS A O 1
ATOM 932 N N . GLU A 1 120 ? 4.791 -2.159 20.300 1.00 82.56 120 GLU A N 1
ATOM 933 C CA . GLU A 1 120 ? 3.582 -2.984 20.415 1.00 82.56 120 GLU A CA 1
ATOM 934 C C . GLU A 1 120 ? 2.584 -2.693 19.289 1.00 82.56 120 GLU A C 1
ATOM 936 O O . GLU A 1 120 ? 2.041 -3.616 18.685 1.00 82.56 120 GLU A O 1
ATOM 941 N N . ALA A 1 121 ? 2.386 -1.414 18.960 1.00 79.75 121 ALA A N 1
ATOM 942 C CA . ALA A 1 121 ? 1.519 -0.997 17.869 1.00 79.75 121 ALA A CA 1
ATOM 943 C C . ALA A 1 121 ? 2.082 -1.421 16.508 1.00 79.75 121 ALA A C 1
ATOM 945 O O . ALA A 1 121 ? 1.314 -1.829 15.638 1.00 79.75 121 ALA A O 1
ATOM 946 N N . ALA A 1 122 ? 3.409 -1.372 16.342 1.00 84.19 122 ALA A N 1
ATOM 947 C CA . ALA A 1 122 ? 4.109 -1.750 15.115 1.00 84.19 122 ALA A CA 1
ATOM 948 C C . ALA A 1 122 ? 3.794 -3.183 14.646 1.00 84.19 122 ALA A C 1
ATOM 950 O O . ALA A 1 122 ? 3.624 -3.410 13.451 1.00 84.19 122 ALA A O 1
ATOM 951 N N . ILE A 1 123 ? 3.637 -4.134 15.574 1.00 85.19 123 ILE A N 1
ATOM 952 C CA . ILE A 1 123 ? 3.370 -5.551 15.258 1.00 85.19 123 ILE A CA 1
ATOM 953 C C . ILE A 1 123 ? 2.037 -5.730 14.511 1.00 85.19 123 ILE A C 1
ATOM 955 O O . ILE A 1 123 ? 1.883 -6.649 13.706 1.00 85.19 123 ILE A O 1
ATOM 959 N N . GLY A 1 124 ? 1.062 -4.855 14.770 1.00 85.94 124 GLY A N 1
ATOM 960 C CA . GLY A 1 124 ? -0.251 -4.908 14.132 1.00 85.94 124 GLY A CA 1
ATOM 961 C C . GLY A 1 124 ? -0.304 -4.256 12.751 1.00 85.94 124 GLY A C 1
ATOM 962 O O . GLY A 1 124 ? -1.289 -4.441 12.040 1.00 85.94 124 GLY A O 1
ATOM 963 N N . ILE A 1 125 ? 0.713 -3.492 12.348 1.00 89.88 125 ILE A N 1
ATOM 964 C CA . ILE A 1 125 ? 0.633 -2.656 11.146 1.00 89.88 125 ILE A CA 1
ATOM 965 C C . ILE A 1 125 ? 0.977 -3.471 9.909 1.00 89.88 125 ILE A C 1
ATOM 967 O O . ILE A 1 125 ? 2.097 -3.951 9.763 1.00 89.88 125 ILE A O 1
ATOM 971 N N . ARG A 1 126 ? 0.018 -3.592 8.990 1.00 92.81 126 ARG A N 1
ATOM 972 C CA . ARG A 1 126 ? 0.183 -4.348 7.739 1.00 92.81 126 ARG A CA 1
ATOM 973 C C . ARG A 1 126 ? 0.383 -3.452 6.536 1.00 92.81 126 ARG A C 1
ATOM 975 O O . ARG A 1 126 ? 1.138 -3.804 5.631 1.00 92.81 126 ARG A O 1
ATOM 982 N N . GLU A 1 127 ? -0.280 -2.302 6.529 1.00 93.69 127 GLU A N 1
ATOM 983 C CA . GLU A 1 127 ? -0.257 -1.398 5.389 1.00 93.69 127 GLU A CA 1
ATOM 984 C C . GLU A 1 127 ? -0.088 0.059 5.826 1.00 93.69 127 GLU A C 1
ATOM 986 O O . GLU A 1 127 ? -0.811 0.560 6.690 1.00 93.69 127 GLU A O 1
ATOM 991 N N . LEU A 1 128 ? 0.857 0.756 5.195 1.00 92.19 128 LEU A N 1
ATOM 992 C CA . LEU A 1 128 ? 1.003 2.205 5.313 1.00 92.19 128 LEU A CA 1
ATOM 993 C C . LEU A 1 128 ? 0.683 2.847 3.967 1.00 92.19 128 LEU A C 1
ATOM 995 O O . LEU A 1 128 ? 1.271 2.488 2.947 1.00 92.19 128 LEU A O 1
ATOM 999 N N . ARG A 1 129 ? -0.232 3.813 3.965 1.00 92.31 129 ARG A N 1
ATOM 1000 C CA . ARG A 1 129 ? -0.584 4.611 2.793 1.00 92.31 129 ARG A CA 1
ATOM 1001 C C . ARG A 1 129 ? -0.239 6.063 3.045 1.00 92.31 129 ARG A C 1
ATOM 1003 O O . ARG A 1 129 ? -0.747 6.653 3.988 1.00 92.31 129 ARG A O 1
ATOM 1010 N N . PHE A 1 130 ? 0.555 6.657 2.175 1.00 90.06 130 PHE A N 1
ATOM 1011 C CA . PHE A 1 130 ? 0.903 8.067 2.222 1.00 90.06 130 PHE A CA 1
ATOM 1012 C C . PHE A 1 130 ? 0.296 8.751 1.009 1.00 90.06 130 PHE A C 1
ATOM 1014 O O . PHE A 1 130 ? 0.600 8.403 -0.133 1.00 90.06 130 PHE A O 1
ATOM 1021 N N . ARG A 1 131 ? -0.589 9.712 1.259 1.00 86.38 131 ARG A N 1
ATOM 1022 C CA . ARG A 1 131 ? -1.104 10.620 0.243 1.00 86.38 131 ARG A CA 1
ATOM 1023 C C . ARG A 1 131 ? -0.374 11.950 0.404 1.00 86.38 131 ARG A C 1
ATOM 1025 O O . ARG A 1 131 ? -0.604 12.666 1.381 1.00 86.38 131 ARG A O 1
ATOM 1032 N N . HIS A 1 132 ? 0.439 12.261 -0.600 1.00 81.62 132 HIS A N 1
ATOM 1033 C CA . HIS A 1 132 ? 1.343 13.402 -0.761 1.00 81.62 132 HIS A CA 1
ATOM 1034 C C . HIS A 1 132 ? 2.703 13.264 -0.053 1.00 81.62 132 HIS A C 1
ATOM 1036 O O . HIS A 1 132 ? 2.818 12.687 1.028 1.00 81.62 132 HIS A O 1
ATOM 1042 N N . ALA A 1 133 ? 3.738 13.835 -0.677 1.00 65.56 133 ALA A N 1
ATOM 1043 C CA . ALA A 1 133 ? 5.148 13.765 -0.280 1.00 65.56 133 ALA A CA 1
ATOM 1044 C C . ALA A 1 133 ? 5.433 14.184 1.160 1.00 65.56 133 ALA A C 1
ATOM 1046 O O . ALA A 1 133 ? 6.172 13.501 1.870 1.00 65.56 133 ALA A O 1
ATOM 1047 N N . ALA A 1 134 ? 4.819 15.285 1.599 1.00 69.00 134 ALA A N 1
ATOM 1048 C CA . ALA A 1 134 ? 5.071 15.861 2.914 1.00 69.00 134 ALA A CA 1
ATOM 1049 C C . ALA A 1 134 ? 4.766 14.873 4.052 1.00 69.00 134 ALA A C 1
ATOM 1051 O O . ALA A 1 134 ? 5.435 14.895 5.080 1.00 69.00 134 ALA A O 1
ATOM 1052 N N . ALA A 1 135 ? 3.812 13.955 3.849 1.00 65.75 135 ALA A N 1
ATOM 1053 C CA . ALA A 1 135 ? 3.437 12.963 4.851 1.00 65.75 135 ALA A CA 1
ATOM 1054 C C . ALA A 1 135 ? 4.521 11.897 5.093 1.00 65.75 135 ALA A C 1
ATOM 1056 O O . ALA A 1 135 ? 4.556 11.311 6.172 1.00 65.75 135 ALA A O 1
ATOM 1057 N N . VAL A 1 136 ? 5.400 11.640 4.117 1.00 70.12 136 VAL A N 1
ATOM 1058 C CA . VAL A 1 136 ? 6.428 10.590 4.223 1.00 70.12 136 VAL A CA 1
ATOM 1059 C C . VAL A 1 136 ? 7.590 11.044 5.104 1.00 70.12 136 VAL A C 1
ATOM 1061 O O . VAL A 1 136 ? 8.006 10.313 5.997 1.00 70.12 136 VAL A O 1
ATOM 1064 N N . HIS A 1 137 ? 8.067 12.277 4.917 1.00 66.94 137 HIS A N 1
ATOM 1065 C CA . HIS A 1 137 ? 9.120 12.875 5.755 1.00 66.94 137 HIS A CA 1
ATOM 1066 C C . HIS A 1 137 ? 8.679 13.075 7.212 1.00 66.94 137 HIS A C 1
ATOM 1068 O O . HIS A 1 137 ? 9.489 13.142 8.131 1.00 66.94 137 HIS A O 1
ATOM 1074 N N . ALA A 1 138 ? 7.369 13.132 7.409 1.00 63.31 138 ALA A N 1
ATOM 1075 C CA . ALA A 1 138 ? 6.680 13.194 8.683 1.00 63.31 138 ALA A CA 1
ATOM 1076 C C . ALA A 1 138 ? 6.589 11.829 9.402 1.00 63.31 138 ALA A C 1
ATOM 1078 O O . ALA A 1 138 ? 5.939 11.700 10.436 1.00 63.31 138 ALA A O 1
ATOM 1079 N N . LEU A 1 139 ? 7.180 10.763 8.868 1.00 70.62 139 LEU A N 1
ATOM 1080 C CA . LEU A 1 139 ? 7.163 9.469 9.533 1.00 70.62 139 LEU A CA 1
ATOM 1081 C C . LEU A 1 139 ? 8.457 9.270 10.326 1.00 70.62 139 LEU A C 1
ATOM 1083 O O . LEU A 1 139 ? 9.432 8.723 9.824 1.00 70.62 139 LEU A O 1
ATOM 1087 N N . LEU A 1 140 ? 8.451 9.694 11.590 1.00 66.75 140 LEU A N 1
ATOM 1088 C CA . LEU A 1 140 ? 9.484 9.303 12.548 1.00 66.75 140 LEU A CA 1
ATOM 1089 C C . LEU A 1 140 ? 9.053 8.026 13.259 1.00 66.75 140 LEU A C 1
ATOM 1091 O O . LEU A 1 140 ? 8.170 8.064 14.112 1.00 66.75 140 LEU A O 1
ATOM 1095 N N . ILE A 1 141 ? 9.681 6.909 12.915 1.00 69.19 141 ILE A N 1
ATOM 1096 C CA . ILE A 1 141 ? 9.477 5.641 13.613 1.00 69.19 141 ILE A CA 1
ATOM 1097 C C . ILE A 1 141 ? 10.570 5.502 14.665 1.00 69.19 141 ILE A C 1
ATOM 1099 O O . ILE A 1 141 ? 11.731 5.802 14.406 1.00 69.19 141 ILE A O 1
ATOM 1103 N N . ASP A 1 142 ? 10.172 5.078 15.860 1.00 71.44 142 ASP A N 1
ATOM 1104 C CA . ASP A 1 142 ? 11.103 4.711 16.921 1.00 71.44 142 ASP A CA 1
ATOM 1105 C C . ASP A 1 142 ? 12.023 3.579 16.422 1.00 71.44 142 ASP A C 1
ATOM 1107 O O . ASP A 1 142 ? 11.528 2.603 15.856 1.00 71.44 142 ASP A O 1
ATOM 1111 N N . GLU A 1 143 ? 13.340 3.689 16.612 1.00 74.75 143 GLU A N 1
ATOM 1112 C CA . GLU A 1 143 ? 14.312 2.679 16.158 1.00 74.75 143 GLU A CA 1
ATOM 1113 C C . GLU A 1 143 ? 13.944 1.265 16.654 1.00 74.75 143 GLU A C 1
ATOM 1115 O O . GLU A 1 143 ? 14.081 0.277 15.927 1.00 74.75 143 GLU A O 1
ATOM 1120 N N . ASP A 1 144 ? 13.372 1.157 17.858 1.00 71.88 144 ASP A N 1
ATOM 1121 C CA . ASP A 1 144 ? 12.912 -0.120 18.408 1.00 71.88 144 ASP A CA 1
ATOM 1122 C C . ASP A 1 144 ? 11.651 -0.650 17.706 1.00 71.88 144 ASP A C 1
ATOM 1124 O O . ASP A 1 144 ? 11.461 -1.866 17.580 1.00 71.88 144 ASP A O 1
ATOM 1128 N N . ALA A 1 145 ? 10.777 0.245 17.242 1.00 70.81 145 ALA A N 1
ATOM 1129 C CA . ALA A 1 145 ? 9.565 -0.104 16.504 1.00 70.81 145 ALA A CA 1
ATOM 1130 C C . ALA A 1 145 ? 9.864 -0.469 15.047 1.00 70.81 145 ALA A C 1
ATOM 1132 O O . ALA A 1 145 ? 9.181 -1.315 14.471 1.00 70.81 145 ALA A O 1
ATOM 1133 N N . GLU A 1 146 ? 10.914 0.105 14.466 1.00 71.50 146 GLU A N 1
ATOM 1134 C CA . GLU A 1 146 ? 11.361 -0.175 13.104 1.00 71.50 146 GLU A CA 1
ATOM 1135 C C . GLU A 1 146 ? 11.702 -1.655 12.894 1.00 71.50 146 GLU A C 1
ATOM 1137 O O . GLU A 1 146 ? 11.323 -2.239 11.880 1.00 71.50 146 GLU A O 1
ATOM 1142 N N . THR A 1 147 ? 12.320 -2.295 13.888 1.00 67.00 147 THR A N 1
ATOM 1143 C CA . THR A 1 147 ? 12.598 -3.741 13.847 1.00 67.00 147 THR A CA 1
ATOM 1144 C C . THR A 1 147 ? 11.348 -4.614 13.993 1.00 67.00 147 THR A C 1
ATOM 1146 O O . THR A 1 147 ? 11.355 -5.776 13.588 1.00 67.00 147 THR A O 1
ATOM 1149 N N . ALA A 1 148 ? 10.275 -4.072 14.574 1.00 64.06 148 ALA A N 1
ATOM 1150 C CA . ALA A 1 148 ? 9.022 -4.781 14.818 1.00 64.06 148 ALA A CA 1
ATOM 1151 C C . ALA A 1 148 ? 7.994 -4.605 13.689 1.00 64.06 148 ALA A C 1
ATOM 1153 O O . ALA A 1 148 ? 7.010 -5.346 13.638 1.00 64.06 148 ALA A O 1
ATOM 1154 N N . LEU A 1 149 ? 8.211 -3.645 12.785 1.00 77.25 149 LEU A N 1
ATOM 1155 C CA . LEU A 1 149 ? 7.337 -3.379 11.648 1.00 77.25 149 LEU A CA 1
ATOM 1156 C C . LEU A 1 149 ? 7.493 -4.456 10.568 1.00 77.25 149 LEU A C 1
ATOM 1158 O O . LEU A 1 149 ? 8.327 -4.362 9.669 1.00 77.25 149 LEU A O 1
ATOM 1162 N N . ALA A 1 150 ? 6.624 -5.462 10.619 1.00 82.81 150 ALA A N 1
ATOM 1163 C CA . ALA A 1 150 ? 6.428 -6.422 9.537 1.00 82.81 150 ALA A CA 1
ATOM 1164 C C . ALA A 1 150 ? 5.426 -5.867 8.508 1.00 82.81 150 ALA A C 1
ATOM 1166 O O . ALA A 1 150 ? 4.314 -6.376 8.368 1.00 82.81 150 ALA A O 1
ATOM 1167 N N . LEU A 1 151 ? 5.804 -4.782 7.824 1.00 88.31 151 LEU A N 1
ATOM 1168 C CA . LEU A 1 151 ? 4.949 -4.155 6.816 1.00 88.31 151 LEU A CA 1
ATOM 1169 C C . LEU A 1 151 ? 4.764 -5.087 5.618 1.00 88.31 151 LEU A C 1
ATOM 1171 O O . LEU A 1 151 ? 5.718 -5.417 4.918 1.00 88.31 151 LEU A O 1
ATOM 1175 N N . ASP A 1 152 ? 3.521 -5.450 5.323 1.00 92.88 152 ASP A N 1
ATOM 1176 C CA . ASP A 1 152 ? 3.218 -6.239 4.133 1.00 92.88 152 ASP A CA 1
ATOM 1177 C C . ASP A 1 152 ? 3.222 -5.329 2.898 1.00 92.88 152 ASP A C 1
ATOM 1179 O O . ASP A 1 152 ? 3.815 -5.680 1.872 1.00 92.88 152 ASP A O 1
ATOM 1183 N N . ARG A 1 153 ? 2.608 -4.141 3.010 1.00 93.62 153 ARG A N 1
ATOM 1184 C CA . ARG A 1 153 ? 2.394 -3.216 1.891 1.00 93.62 153 ARG A CA 1
ATOM 1185 C C . ARG A 1 153 ? 2.676 -1.757 2.249 1.00 93.62 153 ARG A C 1
ATOM 1187 O O . ARG A 1 153 ? 2.249 -1.252 3.283 1.00 93.62 153 ARG A O 1
ATOM 1194 N N . VAL A 1 154 ? 3.324 -1.049 1.330 1.00 93.06 154 VAL A N 1
ATOM 1195 C CA . VAL A 1 154 ? 3.502 0.404 1.373 1.00 93.06 154 VAL A CA 1
ATOM 1196 C C . VAL A 1 154 ? 2.905 1.011 0.110 1.00 93.06 154 VAL A C 1
ATOM 1198 O O . VAL A 1 154 ? 3.183 0.564 -1.000 1.00 93.06 154 VAL A O 1
ATOM 1201 N N . PHE A 1 155 ? 2.075 2.034 0.276 1.00 93.69 155 PHE A N 1
ATOM 1202 C CA . PHE A 1 155 ? 1.481 2.801 -0.811 1.00 93.69 155 PHE A CA 1
ATOM 1203 C C . PHE A 1 155 ? 1.918 4.259 -0.689 1.00 93.69 155 PHE A C 1
ATOM 1205 O O . PHE A 1 155 ? 1.654 4.899 0.326 1.00 93.69 155 PHE A O 1
ATOM 1212 N N . LEU A 1 156 ? 2.565 4.792 -1.717 1.00 91.62 156 LEU A N 1
ATOM 1213 C CA . LEU A 1 156 ? 3.015 6.175 -1.806 1.00 91.62 156 LEU A CA 1
ATOM 1214 C C . LEU A 1 156 ? 2.308 6.823 -2.989 1.00 91.62 156 LEU A C 1
ATOM 1216 O O . LEU A 1 156 ? 2.422 6.346 -4.113 1.00 91.62 156 LEU A O 1
ATOM 1220 N N . SER A 1 157 ? 1.574 7.903 -2.744 1.00 91.75 157 SER A N 1
ATOM 1221 C CA . SER A 1 157 ? 0.899 8.672 -3.786 1.00 91.75 157 SER A CA 1
ATOM 1222 C C . SER A 1 157 ? 1.348 10.120 -3.745 1.00 91.75 157 SER A C 1
ATOM 1224 O O . SER A 1 157 ? 1.263 10.733 -2.688 1.00 91.75 157 SER A O 1
ATOM 1226 N N . GLY A 1 158 ? 1.762 10.699 -4.871 1.00 88.25 158 GLY A N 1
ATOM 1227 C CA . GLY A 1 158 ? 2.207 12.095 -4.925 1.00 88.25 158 GLY A CA 1
ATOM 1228 C C . GLY A 1 158 ? 3.459 12.355 -4.087 1.00 88.25 158 GLY A C 1
ATOM 1229 O O . GLY A 1 158 ? 3.593 13.444 -3.528 1.00 88.25 158 GLY A O 1
ATOM 1230 N N . ALA A 1 159 ? 4.308 11.342 -3.885 1.00 83.12 159 ALA A N 1
ATOM 1231 C CA . ALA A 1 159 ? 5.499 11.464 -3.058 1.00 83.12 159 ALA A CA 1
ATOM 1232 C C . ALA A 1 159 ? 6.685 11.982 -3.875 1.00 83.12 159 ALA A C 1
ATOM 1234 O O . ALA A 1 159 ? 6.972 11.445 -4.932 1.00 83.12 159 ALA A O 1
ATOM 1235 N N . HIS A 1 160 ? 7.390 12.994 -3.382 1.00 82.25 160 HIS A N 1
ATOM 1236 C CA . HIS A 1 160 ? 8.603 13.546 -3.978 1.00 82.25 160 HIS A CA 1
ATOM 1237 C C . HIS A 1 160 ? 9.747 13.286 -3.012 1.00 82.25 160 HIS A C 1
ATOM 1239 O O . HIS A 1 160 ? 9.987 14.072 -2.101 1.00 82.25 160 HIS A O 1
ATOM 1245 N N . ILE A 1 161 ? 10.397 12.142 -3.174 1.00 75.94 161 ILE A N 1
ATOM 1246 C CA . ILE A 1 161 ? 11.454 11.687 -2.278 1.00 75.94 161 ILE A CA 1
ATOM 1247 C C . ILE A 1 161 ? 12.770 11.993 -2.976 1.00 75.94 161 ILE A C 1
ATOM 1249 O O . ILE A 1 161 ? 13.238 11.224 -3.815 1.00 75.94 161 ILE A O 1
ATOM 1253 N N . LYS A 1 162 ? 13.322 13.162 -2.655 1.00 75.31 162 LYS A N 1
ATOM 1254 C CA . LYS A 1 162 ? 14.672 13.555 -3.059 1.00 75.31 162 LYS A CA 1
ATOM 1255 C C . LYS A 1 162 ? 15.661 13.081 -2.004 1.00 75.31 162 LYS A C 1
ATOM 1257 O O . LYS A 1 162 ? 15.335 13.137 -0.817 1.00 75.31 162 LYS A O 1
ATOM 1262 N N . ASP A 1 163 ? 16.852 12.654 -2.419 1.00 65.38 163 ASP A N 1
ATOM 1263 C CA . ASP A 1 163 ? 17.956 12.340 -1.497 1.00 65.38 163 ASP A CA 1
ATOM 1264 C C . ASP A 1 163 ? 18.616 13.636 -1.003 1.00 65.38 163 ASP A C 1
ATOM 1266 O O . ASP A 1 163 ? 19.821 13.850 -1.100 1.00 65.38 163 ASP A O 1
ATOM 1270 N N . ASP A 1 164 ? 17.789 14.561 -0.520 1.00 64.38 164 ASP A N 1
ATOM 1271 C CA . ASP A 1 164 ? 18.283 15.723 0.187 1.00 64.38 164 ASP A CA 1
ATOM 1272 C C . ASP A 1 164 ? 18.568 15.240 1.609 1.00 64.38 164 ASP A C 1
ATOM 1274 O O . ASP A 1 164 ? 17.657 14.792 2.308 1.00 64.38 164 ASP A O 1
ATOM 1278 N N . HIS A 1 165 ? 19.838 15.260 2.017 1.00 53.34 165 HIS A N 1
ATOM 1279 C CA . HIS A 1 165 ? 20.404 14.604 3.209 1.00 53.34 165 HIS A CA 1
ATOM 1280 C C . HIS A 1 165 ? 19.766 14.972 4.569 1.00 53.34 165 HIS A C 1
ATOM 1282 O O . HIS A 1 165 ? 20.292 14.624 5.625 1.00 53.34 165 HIS A O 1
ATOM 1288 N N . THR A 1 166 ? 18.663 15.711 4.576 1.00 58.69 166 THR A N 1
ATOM 1289 C CA . THR A 1 166 ? 18.022 16.260 5.764 1.00 58.69 166 THR A CA 1
ATOM 1290 C C . THR A 1 166 ? 17.153 15.249 6.508 1.00 58.69 166 THR A C 1
ATOM 1292 O O . THR A 1 166 ? 17.106 15.326 7.735 1.00 58.69 166 THR A O 1
ATOM 1295 N N . LEU A 1 167 ? 16.516 14.278 5.835 1.00 61.97 167 LEU A N 1
ATOM 1296 C CA . LEU A 1 167 ? 15.702 13.246 6.495 1.00 61.97 167 LEU A CA 1
ATOM 1297 C C . LEU A 1 167 ? 15.787 11.893 5.761 1.00 61.97 167 LEU A C 1
ATOM 1299 O O . LEU A 1 167 ? 15.216 11.759 4.676 1.00 61.97 167 LEU A O 1
ATOM 1303 N N . PRO A 1 168 ? 16.465 10.876 6.332 1.00 66.56 168 PRO A N 1
ATOM 1304 C CA . PRO A 1 168 ? 16.570 9.568 5.701 1.00 66.56 168 PRO A CA 1
ATOM 1305 C C . PRO A 1 168 ? 15.198 8.898 5.602 1.00 66.56 168 PRO A C 1
ATOM 1307 O O . PRO A 1 168 ? 14.366 8.991 6.505 1.00 66.56 168 PRO A O 1
ATOM 1310 N N . PHE A 1 169 ? 14.983 8.177 4.503 1.00 71.50 169 PHE A N 1
ATOM 1311 C CA . PHE A 1 169 ? 13.810 7.330 4.336 1.00 71.50 169 PHE A CA 1
ATOM 1312 C C . PHE A 1 169 ? 13.747 6.286 5.466 1.00 71.50 169 PHE A C 1
ATOM 1314 O O . PHE A 1 169 ? 14.776 5.648 5.722 1.00 71.50 169 PHE A O 1
ATOM 1321 N N . PRO A 1 170 ? 12.588 6.068 6.118 1.00 76.00 170 PRO A N 1
ATOM 1322 C CA . PRO A 1 170 ? 12.483 5.084 7.188 1.00 76.00 170 PRO A CA 1
ATOM 1323 C C . PRO A 1 170 ? 12.929 3.698 6.711 1.00 76.00 170 PRO A C 1
ATOM 1325 O O . PRO A 1 170 ? 12.422 3.158 5.721 1.00 76.00 170 PRO A O 1
ATOM 1328 N N . SER A 1 171 ? 13.888 3.123 7.430 1.00 79.62 171 SER A N 1
ATOM 1329 C CA . SER A 1 171 ? 14.516 1.828 7.160 1.00 79.62 171 SER A CA 1
ATOM 1330 C C . SER A 1 171 ? 13.473 0.703 7.062 1.00 79.62 171 SER A C 1
ATOM 1332 O O . SER A 1 171 ? 13.590 -0.230 6.260 1.00 79.62 171 SER A O 1
ATOM 1334 N N . CYS A 1 172 ? 12.410 0.804 7.865 1.00 77.38 172 CYS A N 1
ATOM 1335 C CA . CYS A 1 172 ? 11.304 -0.148 7.907 1.00 77.38 172 CYS A CA 1
ATOM 1336 C C . CYS A 1 172 ? 10.606 -0.313 6.549 1.00 77.38 172 CYS A C 1
ATOM 1338 O O . CYS A 1 172 ? 10.137 -1.404 6.231 1.00 77.38 172 CYS A O 1
ATOM 1340 N N . LEU A 1 173 ? 10.546 0.735 5.717 1.00 80.38 173 LEU A N 1
ATOM 1341 C CA . LEU A 1 173 ? 9.845 0.679 4.432 1.00 80.38 173 LEU A CA 1
ATOM 1342 C C . LEU A 1 173 ? 10.559 -0.279 3.470 1.00 80.38 173 LEU A C 1
ATOM 1344 O O . LEU A 1 173 ? 9.900 -0.955 2.679 1.00 80.38 173 LEU A O 1
ATOM 1348 N N . PHE A 1 174 ? 11.880 -0.441 3.610 1.00 81.81 174 PHE A N 1
ATOM 1349 C CA . PHE A 1 174 ? 12.678 -1.384 2.818 1.00 81.81 174 PHE A CA 1
ATOM 1350 C C . PHE A 1 174 ? 12.441 -2.860 3.171 1.00 81.81 174 PHE A C 1
ATOM 1352 O O . PHE A 1 174 ? 12.896 -3.741 2.434 1.00 81.81 174 PHE A O 1
ATOM 1359 N N . HIS A 1 175 ? 11.721 -3.136 4.263 1.00 85.31 175 HIS A N 1
ATOM 1360 C CA . HIS A 1 175 ? 11.289 -4.481 4.650 1.00 85.31 175 HIS A CA 1
ATOM 1361 C C . HIS A 1 175 ? 9.926 -4.863 4.065 1.00 85.31 175 HIS A C 1
ATOM 1363 O O . HIS A 1 175 ? 9.501 -6.007 4.216 1.00 85.31 175 HIS A O 1
ATOM 1369 N N . SER A 1 176 ? 9.259 -3.936 3.369 1.00 89.19 176 SER A N 1
ATOM 1370 C CA . SER A 1 176 ? 7.962 -4.209 2.759 1.00 89.19 176 SER A CA 1
ATOM 1371 C C . SER A 1 176 ? 8.039 -5.243 1.639 1.00 89.19 176 SER A C 1
ATOM 1373 O O . SER A 1 176 ? 8.982 -5.281 0.843 1.00 89.19 176 SER A O 1
ATOM 1375 N N . THR A 1 177 ? 7.010 -6.090 1.566 1.00 94.06 177 THR A N 1
ATOM 1376 C CA . THR A 1 177 ? 6.895 -7.097 0.499 1.00 94.06 177 THR A CA 1
ATOM 1377 C C . THR A 1 177 ? 6.207 -6.554 -0.749 1.00 94.06 177 THR A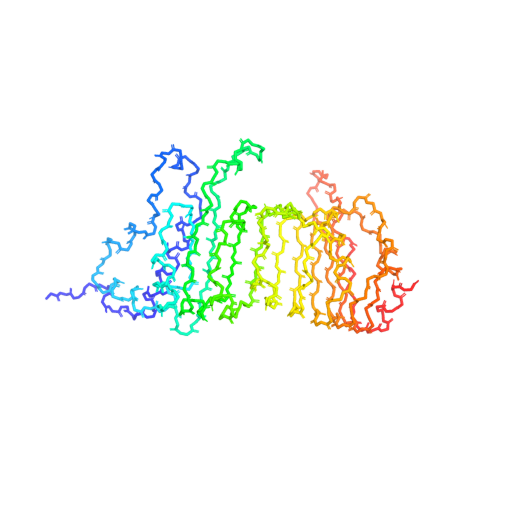 C 1
ATOM 1379 O O . THR A 1 177 ? 6.412 -7.087 -1.843 1.00 94.06 177 THR A O 1
ATOM 1382 N N . GLN A 1 178 ? 5.413 -5.493 -0.604 1.00 95.06 178 GLN A N 1
ATOM 1383 C CA . GLN A 1 178 ? 4.689 -4.840 -1.688 1.00 95.06 178 GLN A CA 1
ATOM 1384 C C . GLN A 1 178 ? 4.868 -3.325 -1.608 1.00 95.06 178 GLN A C 1
ATOM 1386 O O . GLN A 1 178 ? 4.637 -2.728 -0.557 1.00 95.06 178 GLN A O 1
ATOM 1391 N N . LEU A 1 179 ? 5.213 -2.704 -2.732 1.00 93.69 179 LEU A N 1
ATOM 1392 C CA . LEU A 1 179 ? 5.354 -1.258 -2.861 1.00 93.69 179 LEU A CA 1
ATOM 1393 C C . LEU A 1 179 ? 4.509 -0.783 -4.034 1.00 93.69 179 LEU A C 1
ATOM 1395 O O . LEU A 1 179 ? 4.627 -1.296 -5.146 1.00 93.69 179 LEU A O 1
ATOM 1399 N N . HIS A 1 180 ? 3.667 0.208 -3.782 1.00 94.69 180 HIS A N 1
ATOM 1400 C CA . HIS A 1 180 ? 2.857 0.856 -4.798 1.00 94.69 180 HIS A CA 1
ATOM 1401 C C . HIS A 1 180 ? 3.182 2.347 -4.817 1.00 94.69 180 HIS A C 1
ATOM 1403 O O . HIS A 1 180 ? 2.955 3.045 -3.835 1.00 94.69 180 HIS A O 1
ATOM 1409 N N . LEU A 1 181 ? 3.725 2.817 -5.932 1.00 92.69 181 LEU A N 1
ATOM 1410 C CA . LEU A 1 181 ? 4.055 4.205 -6.206 1.00 92.69 181 LEU A CA 1
ATOM 1411 C C . LEU A 1 181 ? 3.032 4.761 -7.193 1.00 92.69 181 LEU A C 1
ATOM 1413 O O . LEU A 1 181 ? 2.869 4.209 -8.275 1.00 92.69 181 LEU A O 1
ATOM 1417 N N . VAL A 1 182 ? 2.363 5.850 -6.839 1.00 92.81 182 VAL A N 1
ATOM 1418 C CA . VAL A 1 182 ? 1.402 6.548 -7.699 1.00 92.81 182 VAL A CA 1
ATOM 1419 C C . VAL A 1 182 ? 1.815 8.008 -7.780 1.00 92.81 182 VAL A C 1
ATOM 1421 O O . VAL A 1 182 ? 2.032 8.622 -6.740 1.00 92.81 182 VAL A O 1
ATOM 1424 N N . ASN A 1 183 ? 1.949 8.602 -8.966 1.00 90.75 183 ASN A N 1
ATOM 1425 C CA . ASN A 1 183 ? 2.323 10.022 -9.119 1.00 90.75 183 ASN A CA 1
ATOM 1426 C C . ASN A 1 183 ? 3.559 10.427 -8.295 1.00 90.75 183 ASN A C 1
ATOM 1428 O O . ASN A 1 183 ? 3.635 11.547 -7.797 1.00 90.75 183 ASN A O 1
ATOM 1432 N N . SER A 1 184 ? 4.463 9.486 -8.035 1.00 88.00 184 SER A N 1
ATOM 1433 C CA . SER A 1 184 ? 5.587 9.697 -7.124 1.00 88.00 184 SER A CA 1
ATOM 1434 C C . SER A 1 184 ? 6.869 9.868 -7.929 1.00 88.00 184 SER A C 1
ATOM 1436 O O . SER A 1 184 ? 6.952 9.311 -9.020 1.00 88.00 184 SER A O 1
ATOM 1438 N N . MET A 1 185 ? 7.813 10.640 -7.390 1.00 84.69 185 MET A N 1
ATOM 1439 C CA . MET A 1 185 ? 9.172 10.872 -7.879 1.00 84.69 185 MET A CA 1
ATOM 1440 C C . MET A 1 185 ? 10.148 10.338 -6.825 1.00 84.69 185 MET A C 1
ATOM 1442 O O . MET A 1 185 ? 10.124 10.804 -5.682 1.00 84.69 185 MET A O 1
ATOM 1446 N N . LEU A 1 186 ? 10.964 9.351 -7.194 1.00 82.62 186 LEU A N 1
ATOM 1447 C CA . LEU A 1 186 ? 12.028 8.795 -6.353 1.00 82.62 186 LEU A CA 1
ATOM 1448 C C . LEU A 1 186 ? 13.388 9.142 -6.949 1.00 82.62 186 LEU A C 1
ATOM 1450 O O . LEU A 1 186 ? 13.594 8.954 -8.144 1.00 82.62 186 LEU A O 1
ATOM 1454 N N . ASP A 1 187 ? 14.305 9.614 -6.112 1.00 79.75 187 ASP A N 1
ATOM 1455 C CA . ASP A 1 187 ? 15.670 9.940 -6.518 1.00 79.75 187 ASP A CA 1
ATOM 1456 C C . ASP A 1 187 ? 16.628 8.736 -6.390 1.00 79.75 187 ASP A C 1
ATOM 1458 O O . ASP A 1 187 ? 16.470 7.844 -5.542 1.00 79.75 187 ASP A O 1
ATOM 1462 N N . SER A 1 188 ? 17.649 8.766 -7.242 1.00 66.81 188 SER A N 1
ATOM 1463 C CA . SER A 1 188 ? 18.738 7.809 -7.483 1.00 66.81 188 SER A CA 1
ATOM 1464 C C . SER A 1 188 ? 19.546 7.369 -6.250 1.00 66.81 188 SER A C 1
ATOM 1466 O O . SER A 1 188 ? 20.194 6.323 -6.262 1.00 66.81 188 SER A O 1
ATOM 1468 N N . GLY A 1 189 ? 19.490 8.115 -5.144 1.00 70.94 189 GLY A N 1
ATOM 1469 C CA . GLY A 1 189 ? 20.257 7.819 -3.925 1.00 70.94 189 GLY A CA 1
ATOM 1470 C C . GLY A 1 189 ? 19.624 6.807 -2.963 1.00 70.94 189 GLY A C 1
ATOM 1471 O O . GLY A 1 189 ? 20.272 6.334 -2.023 1.00 70.94 189 GLY A O 1
ATOM 1472 N N . SER A 1 190 ? 18.354 6.444 -3.158 1.00 70.06 190 SER A N 1
ATOM 1473 C CA . SER A 1 190 ? 17.645 5.632 -2.163 1.00 70.06 190 SER A CA 1
ATOM 1474 C C . SER A 1 190 ? 18.032 4.144 -2.189 1.00 70.06 190 SER A C 1
ATOM 1476 O O . SER A 1 190 ? 18.360 3.549 -3.216 1.00 70.06 190 SER A O 1
ATOM 1478 N N . ARG A 1 191 ? 18.028 3.517 -1.003 1.00 75.50 191 ARG A N 1
ATOM 1479 C CA . ARG A 1 191 ? 18.463 2.123 -0.821 1.00 75.50 191 ARG A CA 1
ATOM 1480 C C . ARG A 1 191 ? 17.522 1.139 -1.539 1.00 75.50 191 ARG A C 1
ATOM 1482 O O . ARG A 1 191 ? 16.312 1.350 -1.560 1.00 75.50 191 ARG A O 1
ATOM 1489 N N . PRO A 1 192 ? 18.035 0.008 -2.058 1.00 78.25 192 PRO A N 1
ATOM 1490 C CA . PRO A 1 192 ? 17.198 -0.985 -2.722 1.00 78.25 192 PRO A CA 1
ATOM 1491 C C . PRO A 1 192 ? 16.314 -1.749 -1.725 1.00 78.25 192 PRO A C 1
ATOM 1493 O O . PRO A 1 192 ? 16.770 -2.171 -0.657 1.00 78.25 192 PRO A O 1
ATOM 1496 N N . PHE A 1 193 ? 15.066 -2.015 -2.116 1.00 84.81 193 PHE A N 1
ATOM 1497 C CA . PHE A 1 193 ? 14.126 -2.836 -1.351 1.00 84.81 193 PHE A CA 1
ATOM 1498 C C . PHE A 1 193 ? 14.464 -4.329 -1.502 1.00 84.81 193 PHE A C 1
ATOM 1500 O O . PHE A 1 193 ? 14.124 -4.975 -2.495 1.00 84.81 193 PHE A O 1
ATOM 1507 N N . ARG A 1 194 ? 15.156 -4.902 -0.510 1.00 86.88 194 ARG A N 1
ATOM 1508 C CA . ARG A 1 194 ? 15.684 -6.282 -0.583 1.00 86.88 194 ARG A CA 1
ATOM 1509 C C . ARG A 1 194 ? 14.618 -7.370 -0.499 1.00 86.88 194 ARG A C 1
ATOM 1511 O O . ARG A 1 194 ? 14.862 -8.475 -0.977 1.00 86.88 194 ARG A O 1
ATOM 1518 N N . PHE A 1 195 ? 13.476 -7.067 0.113 1.00 90.69 195 PHE A N 1
ATOM 1519 C CA . PHE A 1 195 ? 12.394 -8.021 0.379 1.00 90.69 195 PHE A CA 1
ATOM 1520 C C . PHE A 1 195 ? 11.173 -7.819 -0.528 1.00 90.69 195 PHE A C 1
ATOM 1522 O O . PHE A 1 195 ? 10.152 -8.486 -0.363 1.00 90.69 195 PHE A O 1
ATOM 1529 N N . LEU A 1 196 ? 11.285 -6.924 -1.512 1.00 93.06 196 LEU A N 1
ATOM 1530 C CA . LEU A 1 196 ? 10.171 -6.535 -2.359 1.00 93.06 196 LEU A CA 1
ATOM 1531 C C . LEU A 1 196 ? 9.797 -7.649 -3.336 1.00 93.06 196 LEU A C 1
ATOM 1533 O O . LEU A 1 196 ? 10.569 -7.997 -4.228 1.00 93.06 196 LEU A O 1
ATOM 1537 N N . HIS A 1 197 ? 8.596 -8.197 -3.180 1.00 95.38 197 HIS A N 1
ATOM 1538 C CA . HIS A 1 197 ? 8.028 -9.215 -4.060 1.00 95.38 197 HIS A CA 1
ATOM 1539 C C . HIS A 1 197 ? 7.162 -8.620 -5.167 1.00 95.38 197 HIS A C 1
ATOM 1541 O O . HIS A 1 197 ? 7.114 -9.185 -6.266 1.00 95.38 197 HIS A O 1
ATOM 1547 N N . GLU A 1 198 ? 6.498 -7.501 -4.893 1.00 95.75 198 GLU A N 1
ATOM 1548 C CA . GLU A 1 198 ? 5.613 -6.821 -5.831 1.00 95.75 198 GLU A CA 1
ATOM 1549 C C . GLU A 1 198 ? 5.881 -5.318 -5.852 1.00 95.75 198 GLU A C 1
ATOM 1551 O O . GLU A 1 198 ? 5.879 -4.663 -4.812 1.00 95.75 198 GLU A O 1
ATOM 1556 N N . LEU A 1 199 ? 6.089 -4.783 -7.052 1.00 94.69 199 LEU A N 1
ATOM 1557 C CA . LEU A 1 199 ? 6.258 -3.358 -7.295 1.00 94.69 199 LEU A CA 1
ATOM 1558 C C . LEU A 1 199 ? 5.213 -2.897 -8.306 1.00 94.69 199 LEU A C 1
ATOM 1560 O O . LEU A 1 199 ? 5.128 -3.441 -9.409 1.00 94.69 199 LEU A O 1
ATOM 1564 N N . VAL A 1 200 ? 4.434 -1.890 -7.931 1.00 94.50 200 VAL A N 1
ATOM 1565 C CA . VAL A 1 200 ? 3.477 -1.214 -8.805 1.00 94.50 200 VAL A CA 1
ATOM 1566 C C . VAL A 1 200 ? 3.897 0.244 -8.930 1.00 94.50 200 VAL A C 1
ATOM 1568 O O . VAL A 1 200 ? 4.089 0.911 -7.920 1.00 94.50 200 VAL A O 1
ATOM 1571 N N . ILE A 1 201 ? 4.046 0.732 -10.155 1.00 92.69 201 ILE A N 1
ATOM 1572 C CA . ILE A 1 201 ? 4.374 2.124 -10.466 1.00 92.69 201 ILE A CA 1
ATOM 1573 C C . ILE A 1 201 ? 3.283 2.654 -11.390 1.00 92.69 201 ILE A C 1
ATOM 1575 O O . ILE A 1 201 ? 3.094 2.108 -12.472 1.00 92.69 201 ILE A O 1
ATOM 1579 N N . GLU A 1 202 ? 2.577 3.703 -10.982 1.00 93.25 202 GLU A N 1
ATOM 1580 C CA . GLU A 1 202 ? 1.440 4.271 -11.704 1.00 93.25 202 GLU A CA 1
ATOM 1581 C C . GLU A 1 202 ? 1.588 5.784 -11.895 1.00 93.25 202 GLU A C 1
ATOM 1583 O O . GLU A 1 202 ? 1.749 6.530 -10.933 1.00 93.25 202 GLU A O 1
ATOM 1588 N N . ASN A 1 203 ? 1.512 6.249 -13.148 1.00 90.56 203 ASN A N 1
ATOM 1589 C CA . ASN A 1 203 ? 1.592 7.669 -13.526 1.00 90.56 203 ASN A CA 1
ATOM 1590 C C . ASN A 1 203 ? 2.778 8.413 -12.872 1.00 90.56 203 ASN A C 1
ATOM 1592 O O . ASN A 1 203 ? 2.703 9.600 -12.559 1.00 90.56 203 ASN A O 1
ATOM 1596 N N . SER A 1 204 ? 3.879 7.694 -12.657 1.00 85.56 204 SER A N 1
ATOM 1597 C CA . SER A 1 204 ? 5.151 8.258 -12.216 1.00 85.56 204 SER A CA 1
ATOM 1598 C C . SER A 1 204 ? 5.975 8.756 -13.399 1.00 85.56 204 SER A C 1
ATOM 1600 O O . SER A 1 204 ? 5.736 8.409 -14.562 1.00 85.56 204 SER A O 1
ATOM 1602 N N . ASP A 1 205 ? 6.944 9.602 -13.077 1.00 83.12 205 ASP A N 1
ATOM 1603 C CA . ASP A 1 205 ? 7.871 10.194 -14.026 1.00 83.12 205 ASP A CA 1
ATOM 1604 C C . ASP A 1 205 ? 8.989 9.229 -14.460 1.00 83.12 205 ASP A C 1
ATOM 1606 O O . ASP A 1 205 ? 9.073 8.072 -14.038 1.00 83.12 205 ASP A O 1
ATOM 1610 N N . HIS A 1 206 ? 9.848 9.718 -15.355 1.00 81.50 206 HIS A N 1
ATOM 1611 C CA . HIS A 1 206 ? 11.003 8.971 -15.839 1.00 81.50 206 HIS A CA 1
ATOM 1612 C C . HIS A 1 206 ? 12.038 8.710 -14.734 1.00 81.50 206 HIS A C 1
ATOM 1614 O O . HIS A 1 206 ? 12.612 7.624 -14.709 1.00 81.50 206 HIS A O 1
ATOM 1620 N N . GLU A 1 207 ? 12.230 9.646 -13.802 1.00 82.31 207 GLU A N 1
ATOM 1621 C CA . GLU A 1 207 ? 13.196 9.513 -12.701 1.00 82.31 207 GLU A CA 1
ATOM 1622 C C . GLU A 1 207 ? 12.861 8.328 -11.794 1.00 82.31 207 GLU A C 1
ATOM 1624 O O . GLU A 1 207 ? 13.725 7.514 -11.485 1.00 82.31 207 GLU A O 1
ATOM 1629 N N . THR A 1 208 ? 11.582 8.121 -11.479 1.00 82.88 208 THR A N 1
ATOM 1630 C CA . THR A 1 208 ? 11.145 6.950 -10.699 1.00 82.88 208 THR A CA 1
ATOM 1631 C C . THR A 1 208 ? 11.462 5.632 -11.400 1.00 82.88 208 THR A C 1
ATOM 1633 O O . THR A 1 208 ? 11.760 4.624 -10.752 1.00 82.88 208 THR A O 1
ATOM 1636 N N . LEU A 1 209 ? 11.414 5.615 -12.735 1.00 81.38 209 LEU A N 1
ATOM 1637 C CA . LEU A 1 209 ? 11.857 4.448 -13.485 1.00 81.38 209 LEU A CA 1
ATOM 1638 C C . LEU A 1 209 ? 13.364 4.292 -13.421 1.00 81.38 209 LEU A C 1
ATOM 1640 O O . LEU A 1 209 ? 13.805 3.171 -13.194 1.00 81.38 209 LEU A O 1
ATOM 1644 N N . LEU A 1 210 ? 14.133 5.367 -13.608 1.00 80.56 210 LEU A N 1
ATOM 1645 C CA . LEU A 1 210 ? 15.593 5.335 -13.505 1.00 80.56 210 LEU A CA 1
ATOM 1646 C C . LEU A 1 210 ? 16.033 4.819 -12.138 1.00 80.56 210 LEU A C 1
ATOM 1648 O O . LEU A 1 210 ? 16.815 3.872 -12.093 1.00 80.56 210 LEU A O 1
ATOM 1652 N N . TRP A 1 211 ? 15.429 5.315 -11.059 1.00 83.56 211 TRP A N 1
ATOM 1653 C CA . TRP A 1 211 ? 15.616 4.799 -9.706 1.00 83.56 211 TRP A CA 1
ATOM 1654 C C . TRP A 1 211 ? 15.396 3.280 -9.629 1.00 83.56 211 TRP A C 1
ATOM 1656 O O . TRP A 1 211 ? 16.221 2.537 -9.089 1.00 83.56 211 TRP A O 1
ATOM 1666 N N . MET A 1 212 ? 14.303 2.784 -10.220 1.00 82.06 212 MET A N 1
ATOM 1667 C CA . MET A 1 212 ? 14.031 1.348 -10.284 1.00 82.06 212 MET A CA 1
ATOM 1668 C C . MET A 1 212 ? 15.128 0.602 -11.066 1.00 82.06 212 MET A C 1
ATOM 1670 O O . MET A 1 212 ? 15.500 -0.508 -10.674 1.00 82.06 212 MET A O 1
ATOM 1674 N N . LEU A 1 213 ? 15.655 1.180 -12.155 1.00 74.38 213 LEU A N 1
ATOM 1675 C CA . LEU A 1 213 ? 16.752 0.572 -12.916 1.00 74.38 213 LEU A CA 1
ATOM 1676 C C . LEU A 1 213 ? 18.050 0.544 -12.109 1.00 74.38 213 LEU A C 1
ATOM 1678 O O . LEU A 1 213 ? 18.778 -0.439 -12.192 1.00 74.38 213 LEU A O 1
ATOM 1682 N N . GLU A 1 214 ? 18.347 1.607 -11.364 1.00 74.88 214 GLU A N 1
ATOM 1683 C CA . GLU A 1 214 ? 19.552 1.759 -10.543 1.00 74.88 214 GLU A CA 1
ATOM 1684 C C . GLU A 1 214 ? 19.534 0.840 -9.325 1.00 74.88 214 GLU A C 1
ATOM 1686 O O . GLU A 1 214 ? 20.568 0.269 -8.958 1.00 74.88 214 GLU A O 1
ATOM 1691 N N . CYS A 1 215 ? 18.338 0.546 -8.809 1.00 70.81 215 CYS A N 1
ATOM 1692 C CA . CYS A 1 215 ? 18.057 -0.552 -7.889 1.00 70.81 215 CYS A CA 1
ATOM 1693 C C . CYS A 1 215 ? 18.209 -1.937 -8.561 1.00 70.81 215 CYS A C 1
ATOM 1695 O O . CYS A 1 215 ? 17.416 -2.846 -8.313 1.00 70.81 215 CYS A O 1
ATOM 1697 N N . THR A 1 216 ? 19.262 -2.115 -9.373 1.00 62.69 216 THR A N 1
ATOM 1698 C CA . THR A 1 216 ? 19.681 -3.272 -10.198 1.00 62.69 216 THR A CA 1
ATOM 1699 C C . THR A 1 216 ? 19.692 -4.636 -9.498 1.00 62.69 216 THR A C 1
ATOM 1701 O O . THR A 1 216 ? 19.999 -5.653 -10.123 1.00 62.69 216 THR A O 1
ATOM 1704 N N . ASN A 1 217 ? 19.371 -4.694 -8.209 1.00 72.44 217 ASN A N 1
ATOM 1705 C CA . ASN A 1 217 ? 19.399 -5.898 -7.408 1.00 72.44 217 ASN A CA 1
ATOM 1706 C C . ASN A 1 217 ? 18.155 -6.001 -6.517 1.00 72.44 217 ASN A C 1
ATOM 1708 O O . ASN A 1 217 ? 18.229 -5.882 -5.294 1.00 72.44 217 ASN A O 1
ATOM 1712 N N . MET A 1 218 ? 17.010 -6.262 -7.148 1.00 88.31 218 MET A N 1
ATOM 1713 C CA . MET A 1 218 ? 15.809 -6.758 -6.473 1.00 88.31 218 MET A CA 1
ATOM 1714 C C . MET A 1 218 ? 15.709 -8.280 -6.679 1.00 88.31 218 MET A C 1
ATOM 1716 O O . MET A 1 218 ? 14.946 -8.751 -7.528 1.00 88.31 218 MET A O 1
ATOM 1720 N N . PRO A 1 219 ? 16.505 -9.088 -5.946 1.00 89.94 219 PRO A N 1
ATOM 1721 C CA . PRO A 1 219 ? 16.665 -10.514 -6.225 1.00 89.94 219 PRO A CA 1
ATOM 1722 C C . PRO A 1 219 ? 15.390 -11.321 -5.986 1.00 89.94 219 PRO A C 1
ATOM 1724 O O . PRO A 1 219 ? 15.299 -12.447 -6.465 1.00 89.94 219 PRO A O 1
ATOM 1727 N N . VAL A 1 220 ? 14.414 -10.778 -5.258 1.00 93.75 220 VAL A N 1
ATOM 1728 C CA . VAL A 1 220 ? 13.169 -11.467 -4.891 1.00 93.75 220 VAL A CA 1
ATOM 1729 C C . VAL A 1 220 ? 11.917 -10.866 -5.533 1.00 93.75 220 VAL A C 1
ATOM 1731 O O . VAL A 1 220 ? 10.819 -11.350 -5.244 1.00 93.75 220 VAL A O 1
ATOM 1734 N N . LEU A 1 221 ? 12.062 -9.873 -6.422 1.00 94.88 221 LEU A N 1
ATOM 1735 C CA . LEU A 1 221 ? 10.934 -9.253 -7.119 1.00 94.88 221 LEU A CA 1
ATOM 1736 C C . LEU A 1 221 ? 10.303 -10.253 -8.084 1.00 94.88 221 LEU A C 1
ATOM 1738 O O . LEU A 1 221 ? 10.960 -10.742 -9.001 1.00 94.88 221 LEU A O 1
ATOM 1742 N N . ARG A 1 222 ? 9.023 -10.565 -7.864 1.00 95.69 222 ARG A N 1
ATOM 1743 C CA . ARG A 1 222 ? 8.257 -11.561 -8.630 1.00 95.69 222 ARG A CA 1
ATOM 1744 C C . ARG A 1 222 ? 7.250 -10.920 -9.574 1.00 95.69 222 ARG A C 1
ATOM 1746 O O . ARG A 1 222 ? 6.962 -11.508 -10.619 1.00 95.69 222 ARG A O 1
ATOM 1753 N N . SER A 1 223 ? 6.722 -9.756 -9.207 1.00 95.81 223 SER A N 1
ATOM 1754 C CA . SER A 1 223 ? 5.693 -9.027 -9.947 1.00 95.81 223 SER A CA 1
ATOM 1755 C C . SER A 1 223 ? 6.096 -7.566 -10.111 1.00 95.81 223 SER A C 1
ATOM 1757 O O . SER A 1 223 ? 6.400 -6.899 -9.124 1.00 95.81 223 SER A O 1
ATOM 1759 N N . LEU A 1 224 ? 6.097 -7.081 -11.350 1.00 94.44 224 LEU A N 1
ATOM 1760 C CA . LEU A 1 224 ? 6.320 -5.679 -11.684 1.00 94.44 224 LEU A CA 1
ATOM 1761 C C . LEU A 1 224 ? 5.161 -5.188 -12.547 1.00 94.44 224 LEU A C 1
ATOM 1763 O O . LEU A 1 224 ? 4.898 -5.744 -13.618 1.00 94.44 224 LEU A O 1
ATOM 1767 N N . ARG A 1 225 ? 4.480 -4.146 -12.076 1.00 93.94 225 ARG A N 1
ATOM 1768 C CA . ARG A 1 225 ? 3.400 -3.471 -12.785 1.00 93.94 225 ARG A CA 1
ATOM 1769 C C . ARG A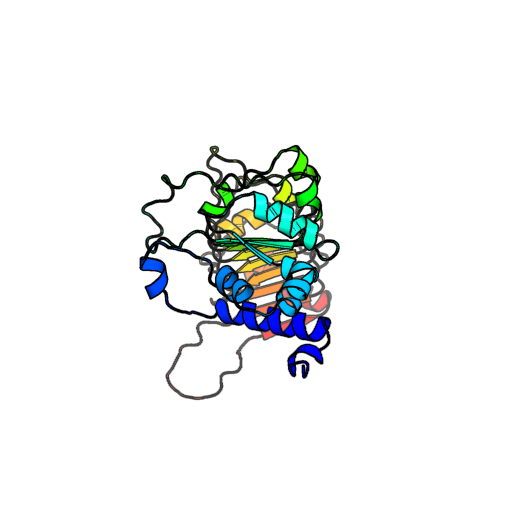 1 225 ? 3.778 -2.019 -13.039 1.00 93.94 225 ARG A C 1
ATOM 1771 O O . ARG A 1 225 ? 4.153 -1.297 -12.126 1.00 93.94 225 ARG A O 1
ATOM 1778 N N . LEU A 1 226 ? 3.660 -1.625 -14.292 1.00 92.00 226 LEU A N 1
ATOM 1779 C CA . LEU A 1 226 ? 4.066 -0.349 -14.843 1.00 92.00 226 LEU A CA 1
ATOM 1780 C C . LEU A 1 226 ? 2.842 0.258 -15.541 1.00 92.00 226 LEU A C 1
ATOM 1782 O O . LEU A 1 226 ? 2.497 -0.181 -16.631 1.00 92.00 226 LEU A O 1
ATOM 1786 N N . CYS A 1 227 ? 2.163 1.213 -14.912 1.00 92.00 227 CYS A N 1
ATOM 1787 C CA . CYS A 1 227 ? 0.904 1.797 -15.379 1.00 92.00 227 CYS A CA 1
ATOM 1788 C C . CYS A 1 227 ? 1.063 3.277 -15.741 1.00 92.00 227 CYS A C 1
ATOM 1790 O O . CYS A 1 227 ? 1.649 4.053 -14.990 1.00 92.00 227 CYS A O 1
ATOM 1792 N N . SER A 1 228 ? 0.493 3.691 -16.872 1.00 87.62 228 SER A N 1
ATOM 1793 C CA . SER A 1 228 ? 0.411 5.091 -17.318 1.00 87.62 228 SER A CA 1
ATOM 1794 C C . SER A 1 228 ? 1.757 5.823 -17.318 1.00 87.62 228 SER A C 1
ATOM 1796 O O . SER A 1 228 ? 1.849 7.000 -16.976 1.00 87.62 228 SER A O 1
ATOM 1798 N N . ILE A 1 229 ? 2.830 5.118 -17.673 1.00 79.38 229 ILE A N 1
ATOM 1799 C CA . ILE A 1 229 ? 4.178 5.682 -17.629 1.00 79.38 229 ILE A CA 1
ATOM 1800 C C . ILE A 1 229 ? 4.368 6.693 -18.754 1.00 79.38 229 ILE A C 1
ATOM 1802 O O . ILE A 1 229 ? 4.206 6.374 -19.936 1.00 79.38 229 ILE A O 1
ATOM 1806 N N . ARG A 1 230 ? 4.829 7.889 -18.382 1.00 73.81 230 ARG A N 1
ATOM 1807 C CA . ARG A 1 230 ? 5.250 8.946 -19.307 1.00 73.81 230 ARG A CA 1
ATOM 1808 C C . ARG A 1 230 ? 6.723 8.769 -19.674 1.00 73.81 230 ARG A C 1
ATOM 1810 O O . ARG A 1 230 ? 7.578 9.541 -19.260 1.00 73.81 230 ARG A O 1
ATOM 1817 N N . ALA A 1 231 ? 7.045 7.718 -20.422 1.00 64.12 231 ALA A N 1
ATOM 1818 C CA . ALA A 1 231 ? 8.406 7.514 -20.913 1.00 64.12 231 ALA A CA 1
ATOM 1819 C C . ALA A 1 231 ? 8.600 8.346 -22.188 1.00 64.12 231 ALA A C 1
ATOM 1821 O O . ALA A 1 231 ? 8.335 7.875 -23.290 1.00 64.12 231 ALA A O 1
ATOM 1822 N N . SER A 1 232 ? 9.004 9.609 -22.040 1.00 60.28 232 SER A N 1
ATOM 1823 C CA . SER A 1 232 ? 9.235 10.505 -23.180 1.00 60.28 232 SER A CA 1
ATOM 1824 C C . SER A 1 232 ? 10.563 10.265 -23.911 1.00 60.28 232 SER A C 1
ATOM 1826 O O . SER A 1 232 ? 10.721 10.791 -25.008 1.00 60.28 232 SER A O 1
ATOM 1828 N N . ASP A 1 233 ? 11.499 9.470 -23.373 1.00 53.72 233 ASP A N 1
ATOM 1829 C CA . ASP A 1 233 ? 12.792 9.217 -24.030 1.00 53.72 233 ASP A CA 1
ATOM 1830 C C . ASP A 1 233 ? 13.301 7.767 -23.793 1.00 53.72 233 ASP A C 1
ATOM 1832 O O . ASP A 1 233 ? 13.287 7.296 -22.651 1.00 53.72 233 ASP A O 1
ATOM 1836 N N . PRO A 1 234 ? 13.755 7.018 -24.825 1.00 49.66 234 PRO A N 1
ATOM 1837 C CA . PRO A 1 234 ? 14.079 5.587 -24.756 1.00 49.66 234 PRO A CA 1
ATOM 1838 C C . PRO A 1 234 ? 15.426 5.241 -24.095 1.00 49.66 234 PRO A C 1
ATOM 1840 O O . PRO A 1 234 ? 15.955 4.147 -24.302 1.00 49.66 234 PRO A O 1
ATOM 1843 N N . LYS A 1 235 ? 16.027 6.139 -23.314 1.00 58.50 235 LYS A N 1
ATOM 1844 C CA . LYS A 1 235 ? 17.355 5.924 -22.719 1.00 58.50 235 LYS A CA 1
ATOM 1845 C C . LYS A 1 235 ? 17.296 5.077 -21.443 1.00 58.50 235 LYS A C 1
ATOM 1847 O O . LYS A 1 235 ? 17.910 5.399 -20.434 1.00 58.50 235 LYS A O 1
ATOM 1852 N N . LEU A 1 236 ? 16.647 3.914 -21.519 1.00 58.69 236 LEU A N 1
ATOM 1853 C CA . LEU A 1 236 ? 16.915 2.790 -20.617 1.00 58.69 236 LEU A CA 1
ATOM 1854 C C . LEU A 1 236 ? 18.290 2.202 -20.998 1.00 58.69 236 LEU A C 1
ATOM 1856 O O . LEU A 1 236 ? 18.380 1.110 -21.555 1.00 58.69 236 LEU A O 1
ATOM 1860 N N . VAL A 1 237 ? 19.363 2.979 -20.813 1.00 50.41 237 VAL A N 1
ATOM 1861 C CA . VAL A 1 237 ? 20.718 2.676 -21.326 1.00 50.41 237 VAL A CA 1
ATOM 1862 C C . VAL A 1 237 ? 21.350 1.489 -20.594 1.00 50.41 237 VAL A C 1
ATOM 1864 O O . VAL A 1 237 ? 22.256 0.847 -21.122 1.00 50.41 237 VAL A O 1
ATOM 1867 N N . ASN A 1 238 ? 20.825 1.134 -19.421 1.00 64.44 238 ASN A N 1
ATOM 1868 C CA . ASN A 1 238 ? 21.364 0.064 -18.598 1.00 64.44 238 ASN A CA 1
ATOM 1869 C C . ASN A 1 238 ? 20.495 -1.192 -18.658 1.00 64.44 238 ASN A C 1
ATOM 1871 O O . ASN A 1 238 ? 19.269 -1.148 -18.562 1.00 64.44 238 ASN A O 1
ATOM 1875 N N . THR A 1 239 ? 21.162 -2.337 -18.785 1.00 70.12 239 THR A N 1
ATOM 1876 C CA . THR A 1 239 ? 20.528 -3.646 -18.675 1.00 70.12 239 THR A CA 1
ATOM 1877 C C . THR A 1 239 ? 20.093 -3.889 -17.229 1.00 70.12 239 THR A C 1
ATOM 1879 O O . THR A 1 239 ? 20.921 -4.181 -16.366 1.00 70.12 239 THR A O 1
ATOM 1882 N N . VAL A 1 240 ? 18.793 -3.819 -16.963 1.00 80.81 240 VAL A N 1
ATOM 1883 C CA . VAL A 1 240 ? 18.208 -4.169 -15.669 1.00 80.81 240 VAL A CA 1
ATOM 1884 C C . VAL A 1 240 ? 18.076 -5.675 -15.561 1.00 80.81 240 VAL A C 1
ATOM 1886 O O . VAL A 1 240 ? 17.485 -6.337 -16.418 1.00 80.81 240 VAL A O 1
ATOM 1889 N N . LYS A 1 241 ? 18.626 -6.229 -14.482 1.00 87.12 241 LYS A N 1
ATOM 1890 C CA . LYS A 1 241 ? 18.540 -7.652 -14.165 1.00 87.12 241 LYS A CA 1
ATOM 1891 C C . LYS A 1 241 ? 17.477 -7.854 -13.097 1.00 87.12 241 LYS A C 1
ATOM 1893 O O . LYS A 1 241 ? 17.667 -7.458 -11.955 1.00 87.12 241 LYS A O 1
ATOM 1898 N N . LEU A 1 242 ? 16.385 -8.521 -13.457 1.00 91.06 242 LEU A N 1
ATOM 1899 C CA . LEU A 1 242 ? 15.346 -8.922 -12.507 1.00 91.06 242 LEU A CA 1
ATOM 1900 C C . LEU A 1 242 ? 15.249 -10.453 -12.539 1.00 91.06 242 LEU A C 1
ATOM 1902 O O . LEU A 1 242 ? 14.373 -11.012 -13.204 1.00 91.06 242 LEU A O 1
ATOM 1906 N N . PRO A 1 243 ? 16.194 -11.157 -11.883 1.00 91.75 243 PRO A N 1
ATOM 1907 C CA . PRO A 1 243 ? 16.364 -12.596 -12.052 1.00 91.75 243 PRO A CA 1
ATOM 1908 C C . PRO A 1 243 ? 15.136 -13.391 -11.609 1.00 91.75 243 PRO A C 1
ATOM 1910 O O . PRO A 1 243 ? 14.856 -14.426 -12.199 1.00 91.75 243 PRO A O 1
ATOM 1913 N N . SER A 1 244 ? 14.381 -12.910 -10.621 1.00 94.12 244 SER A N 1
ATOM 1914 C CA . SER A 1 244 ? 13.203 -13.605 -10.082 1.00 94.12 244 SER A CA 1
ATOM 1915 C C . SER A 1 244 ? 11.872 -13.134 -10.666 1.00 94.12 244 SER A C 1
ATOM 1917 O O . SER A 1 244 ? 10.822 -13.635 -10.254 1.00 94.12 244 SER A O 1
ATOM 1919 N N . LEU A 1 245 ? 11.889 -12.196 -11.621 1.00 94.50 245 LEU A N 1
ATOM 1920 C CA . LEU A 1 245 ? 10.661 -11.611 -12.141 1.00 94.50 245 LEU A CA 1
ATOM 1921 C C . LEU A 1 245 ? 9.881 -12.640 -12.957 1.00 94.50 245 LEU A C 1
ATOM 1923 O O . LEU A 1 245 ? 10.309 -13.046 -14.035 1.00 94.50 245 LEU A O 1
ATOM 1927 N N . GLY A 1 246 ? 8.720 -13.041 -12.438 1.00 94.19 246 GLY A N 1
ATOM 1928 C CA . GLY A 1 246 ? 7.812 -13.979 -13.093 1.00 94.19 246 GLY A CA 1
ATOM 1929 C C . GLY A 1 246 ? 6.677 -13.289 -13.846 1.00 94.19 246 GLY A C 1
ATOM 1930 O O . GLY A 1 246 ? 6.150 -13.852 -14.807 1.00 94.19 246 GLY A O 1
ATOM 1931 N N . ARG A 1 247 ? 6.295 -12.075 -13.433 1.00 94.88 247 ARG A N 1
ATOM 1932 C CA . ARG A 1 247 ? 5.181 -11.315 -14.012 1.00 94.88 247 ARG A CA 1
ATOM 1933 C C . ARG A 1 247 ? 5.603 -9.882 -14.307 1.00 94.88 247 ARG A C 1
ATOM 1935 O O . ARG A 1 247 ? 6.079 -9.190 -13.413 1.00 94.88 247 ARG A O 1
ATOM 1942 N N . LEU A 1 248 ? 5.381 -9.454 -15.545 1.00 93.00 248 LEU A N 1
ATOM 1943 C CA . LEU A 1 248 ? 5.568 -8.081 -15.996 1.00 93.00 248 LEU A CA 1
ATOM 1944 C C . LEU A 1 248 ? 4.283 -7.604 -16.671 1.00 93.00 248 LEU A C 1
ATOM 1946 O O . LEU A 1 248 ? 3.824 -8.211 -17.643 1.00 93.00 248 LEU A O 1
ATOM 1950 N N . LEU A 1 249 ? 3.709 -6.531 -16.142 1.00 92.88 249 LEU A N 1
ATOM 1951 C CA . LEU A 1 249 ? 2.531 -5.876 -16.689 1.00 92.88 249 LEU A CA 1
ATOM 1952 C C . LEU A 1 249 ? 2.883 -4.430 -17.026 1.00 92.88 249 LEU A C 1
ATOM 1954 O O . LEU A 1 249 ? 3.334 -3.695 -16.154 1.00 92.88 249 LEU A O 1
ATOM 1958 N N . ILE A 1 250 ? 2.692 -4.041 -18.280 1.00 89.88 250 ILE A N 1
ATOM 1959 C CA . ILE A 1 250 ? 2.952 -2.695 -18.779 1.00 89.88 250 ILE A CA 1
ATOM 1960 C C . ILE A 1 250 ? 1.659 -2.186 -19.400 1.00 89.88 250 ILE A C 1
ATOM 1962 O O . ILE A 1 250 ? 1.198 -2.728 -20.398 1.00 89.88 250 ILE A O 1
ATOM 1966 N N . GLU A 1 251 ? 1.083 -1.156 -18.805 1.00 89.62 251 GLU A N 1
ATOM 1967 C CA . GLU A 1 251 ? -0.048 -0.399 -19.325 1.00 89.62 251 GLU A CA 1
ATOM 1968 C C . GLU A 1 251 ? 0.483 0.997 -19.644 1.00 89.62 251 GLU A C 1
ATOM 1970 O O . GLU A 1 251 ? 0.885 1.730 -18.741 1.00 89.62 251 GLU A O 1
ATOM 1975 N N . SER A 1 252 ? 0.542 1.375 -20.918 1.00 82.50 252 SER A N 1
ATOM 1976 C CA . SER A 1 252 ? 0.978 2.717 -21.306 1.00 82.50 252 SER A CA 1
ATOM 1977 C C . SER A 1 252 ? -0.184 3.522 -21.866 1.00 82.50 252 SER A C 1
ATOM 1979 O O . SER A 1 252 ? -0.945 3.045 -22.704 1.00 82.50 252 SER A O 1
ATOM 1981 N N . SER A 1 253 ? -0.300 4.767 -21.409 1.00 79.81 253 SER A N 1
ATOM 1982 C CA . SER A 1 253 ? -1.182 5.785 -21.988 1.00 79.81 253 SER A CA 1
ATOM 1983 C C . SER A 1 253 ? -0.562 6.473 -23.210 1.00 79.81 253 SER A C 1
ATOM 1985 O O . SER A 1 253 ? -1.215 7.285 -23.865 1.00 79.81 253 SER A O 1
ATOM 1987 N N . HIS A 1 254 ? 0.706 6.185 -23.507 1.00 77.06 254 HIS A N 1
ATOM 1988 C CA . HIS A 1 254 ? 1.473 6.780 -24.594 1.00 77.06 254 HIS A CA 1
ATOM 1989 C C . HIS A 1 254 ? 1.995 5.686 -25.524 1.00 77.06 254 HIS A C 1
ATOM 1991 O O . HIS A 1 254 ? 2.068 4.525 -25.138 1.00 77.06 254 HIS A O 1
ATOM 1997 N N . SER A 1 255 ? 2.378 6.059 -26.749 1.00 68.56 255 SER A N 1
ATOM 1998 C CA . SER A 1 255 ? 2.925 5.112 -27.724 1.00 68.56 255 SER A CA 1
ATOM 1999 C C . SER A 1 255 ? 4.170 4.427 -27.156 1.00 68.56 255 SER A C 1
ATOM 2001 O O . SER A 1 255 ? 5.252 5.019 -27.109 1.00 68.56 255 SER A O 1
ATOM 2003 N N . PHE A 1 256 ? 4.013 3.183 -26.718 1.00 68.56 256 PHE A N 1
ATOM 2004 C CA . PHE A 1 256 ? 5.088 2.385 -26.153 1.00 68.56 256 PHE A CA 1
ATOM 2005 C C . PHE A 1 256 ? 5.748 1.577 -27.269 1.00 68.56 256 PHE A C 1
ATOM 2007 O O . PHE A 1 256 ? 5.080 0.823 -27.972 1.00 68.56 256 PHE A O 1
ATOM 2014 N N . THR A 1 257 ? 7.066 1.707 -27.452 1.00 70.38 257 THR A N 1
ATOM 2015 C CA . THR A 1 257 ? 7.795 0.898 -28.440 1.00 70.38 257 THR A CA 1
ATOM 2016 C C . THR A 1 257 ? 8.296 -0.400 -27.795 1.00 70.38 257 THR A C 1
ATOM 2018 O O . THR A 1 257 ? 9.196 -0.355 -26.955 1.00 70.38 257 THR A O 1
ATOM 2021 N N . PRO A 1 258 ? 7.794 -1.588 -28.200 1.00 66.56 258 PRO A N 1
ATOM 2022 C CA . PRO A 1 258 ? 8.19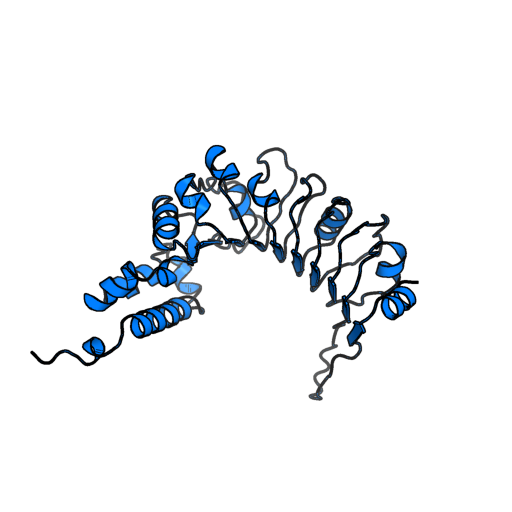0 -2.868 -27.596 1.00 66.56 258 PRO A CA 1
ATOM 2023 C C . PRO A 1 258 ? 9.697 -3.155 -27.656 1.00 66.56 258 PRO A C 1
ATOM 2025 O O . PRO A 1 258 ? 10.229 -3.867 -26.805 1.00 66.56 258 PRO A O 1
ATOM 2028 N N . ALA A 1 259 ? 10.399 -2.555 -28.626 1.00 67.44 259 ALA A N 1
ATOM 2029 C CA . ALA A 1 259 ? 11.845 -2.672 -28.805 1.00 67.44 259 ALA A CA 1
ATOM 2030 C C . ALA A 1 259 ? 12.662 -2.259 -27.563 1.00 67.44 259 ALA A C 1
ATOM 2032 O O . ALA A 1 259 ? 13.787 -2.730 -27.393 1.00 67.44 259 ALA A O 1
ATOM 2033 N N . LEU A 1 260 ? 12.100 -1.422 -26.683 1.00 65.38 260 LEU A N 1
ATOM 2034 C CA . LEU A 1 260 ? 12.752 -0.997 -25.443 1.00 65.38 260 LEU A CA 1
ATOM 2035 C C . LEU A 1 260 ? 12.875 -2.112 -24.406 1.00 65.38 260 LEU A C 1
ATOM 2037 O O . LEU A 1 260 ? 13.870 -2.183 -23.688 1.00 65.38 260 LEU A O 1
ATOM 2041 N N . ILE A 1 261 ? 11.898 -3.018 -24.355 1.00 69.44 261 ILE A N 1
ATOM 2042 C CA . ILE A 1 261 ? 11.921 -4.142 -23.412 1.00 69.44 261 ILE A CA 1
ATOM 2043 C C . ILE A 1 261 ? 13.038 -5.115 -23.796 1.00 69.44 261 ILE A C 1
ATOM 2045 O O . ILE A 1 261 ? 13.762 -5.607 -22.933 1.00 69.44 261 ILE A O 1
ATOM 2049 N N . GLY A 1 262 ? 13.203 -5.355 -25.100 1.00 68.88 262 GLY A N 1
ATOM 2050 C CA . GLY A 1 262 ? 14.096 -6.379 -25.637 1.00 68.88 262 GLY A CA 1
ATOM 2051 C C . GLY A 1 262 ? 15.569 -6.212 -25.275 1.00 68.88 262 GLY A C 1
ATOM 2052 O O . GLY A 1 262 ? 16.261 -7.185 -24.979 1.00 68.88 262 GLY A O 1
ATOM 2053 N N . ARG A 1 263 ? 16.056 -4.968 -25.281 1.00 71.62 263 ARG A N 1
ATOM 2054 C CA . ARG A 1 263 ? 17.488 -4.673 -25.107 1.00 71.62 263 ARG A CA 1
ATOM 2055 C C . ARG A 1 263 ? 17.884 -4.416 -23.657 1.00 71.62 263 ARG A C 1
ATOM 2057 O O . ARG A 1 263 ? 19.025 -4.691 -23.289 1.00 71.62 263 ARG A O 1
ATOM 2064 N N . SER A 1 264 ? 16.954 -3.918 -22.847 1.00 74.75 264 SER A N 1
ATOM 2065 C CA . SER A 1 264 ? 17.278 -3.372 -21.528 1.00 74.75 264 SER A CA 1
ATOM 2066 C C . SER A 1 264 ? 16.810 -4.246 -20.363 1.00 74.75 264 SER A C 1
ATOM 2068 O O . SER A 1 264 ? 17.283 -4.037 -19.253 1.00 74.75 264 SER A O 1
ATOM 2070 N N . LEU A 1 265 ? 15.945 -5.248 -20.566 1.00 80.62 265 LEU A N 1
ATOM 2071 C CA . LEU A 1 265 ? 15.429 -6.096 -19.478 1.00 80.62 265 LEU A CA 1
ATOM 2072 C C . LEU A 1 265 ? 15.916 -7.549 -19.580 1.00 80.62 265 LEU A C 1
ATOM 2074 O O . LEU A 1 265 ? 15.509 -8.317 -20.449 1.00 80.62 265 LEU A O 1
ATOM 2078 N N . MET A 1 266 ? 16.750 -7.960 -18.622 1.00 86.19 266 MET A N 1
ATOM 2079 C CA . MET A 1 266 ? 17.167 -9.350 -18.415 1.00 86.19 266 MET A CA 1
ATOM 2080 C C . MET A 1 266 ? 16.282 -10.012 -17.358 1.00 86.19 266 MET A C 1
ATOM 2082 O O . MET A 1 266 ? 16.524 -9.910 -16.153 1.00 86.19 266 MET A O 1
ATOM 2086 N N . VAL A 1 267 ? 15.256 -10.713 -17.839 1.00 90.06 267 VAL A N 1
ATOM 2087 C CA . VAL A 1 267 ? 14.197 -11.353 -17.041 1.00 90.06 267 VAL A CA 1
ATOM 2088 C C . VAL A 1 267 ? 14.132 -12.859 -17.346 1.00 90.06 267 VAL A C 1
ATOM 2090 O O . VAL A 1 267 ? 13.190 -13.332 -17.983 1.00 90.06 267 VAL A O 1
ATOM 2093 N N . PRO A 1 268 ? 15.153 -13.648 -16.950 1.00 90.12 268 PRO A N 1
ATOM 2094 C CA . PRO A 1 268 ? 15.299 -15.045 -17.380 1.00 90.12 268 PRO A CA 1
ATOM 2095 C C . PRO A 1 268 ? 14.126 -15.949 -16.969 1.00 90.12 268 PRO A C 1
ATOM 2097 O O . PRO A 1 268 ? 13.880 -16.957 -17.631 1.00 90.12 268 PRO A O 1
ATOM 2100 N N . ASN A 1 269 ? 13.399 -15.573 -15.913 1.00 92.69 269 ASN A N 1
ATOM 2101 C CA . ASN A 1 269 ? 12.290 -16.331 -15.339 1.00 92.69 269 ASN A CA 1
ATOM 2102 C C . ASN A 1 269 ? 10.901 -15.758 -15.677 1.00 92.69 269 ASN A C 1
ATOM 2104 O O . ASN A 1 269 ? 9.927 -16.121 -15.017 1.00 92.69 269 ASN A O 1
ATOM 2108 N N . LEU A 1 270 ? 10.776 -14.893 -16.694 1.00 92.94 270 LEU A N 1
ATOM 2109 C CA . LEU A 1 270 ? 9.489 -14.280 -17.031 1.00 92.94 270 LEU A CA 1
ATOM 2110 C C . LEU A 1 270 ? 8.480 -15.319 -17.548 1.00 92.94 270 LEU A C 1
ATOM 2112 O O . LEU A 1 270 ? 8.692 -15.958 -18.578 1.00 92.94 270 LEU A O 1
ATOM 2116 N N . GLN A 1 271 ? 7.360 -15.466 -16.840 1.00 92.56 271 GLN A N 1
ATOM 2117 C CA . GLN A 1 271 ? 6.279 -16.409 -17.163 1.00 92.56 271 GLN A CA 1
ATOM 2118 C C . GLN A 1 271 ? 5.078 -15.708 -17.806 1.00 92.56 271 GLN A C 1
ATOM 2120 O O . GLN A 1 271 ? 4.388 -16.288 -18.651 1.00 92.56 271 GLN A O 1
ATOM 2125 N N . HIS A 1 272 ? 4.830 -14.461 -17.403 1.00 91.81 272 HIS A N 1
ATOM 2126 C CA . HIS A 1 272 ? 3.699 -13.660 -17.849 1.00 91.81 272 HIS A CA 1
ATOM 2127 C C . HIS A 1 272 ? 4.170 -12.278 -18.289 1.00 91.81 272 HIS A C 1
ATOM 2129 O O . HIS A 1 272 ? 4.743 -11.538 -17.488 1.00 91.81 272 HIS A O 1
ATOM 2135 N N . LEU A 1 273 ? 3.879 -11.937 -19.544 1.00 90.88 273 LEU A N 1
ATOM 2136 C CA . LEU A 1 273 ? 4.067 -10.602 -20.095 1.00 90.88 273 LEU A CA 1
ATOM 2137 C C . LEU A 1 273 ? 2.719 -10.083 -20.592 1.00 90.88 273 LEU A C 1
ATOM 2139 O O . LEU A 1 273 ? 2.080 -10.696 -21.456 1.00 90.88 273 LEU A O 1
ATOM 2143 N N . HIS A 1 274 ? 2.296 -8.957 -20.036 1.00 90.38 274 HIS A N 1
ATOM 2144 C CA . HIS A 1 274 ? 1.141 -8.210 -20.503 1.00 90.38 274 HIS A CA 1
ATOM 2145 C C . HIS A 1 274 ? 1.599 -6.827 -20.928 1.00 90.38 274 HIS A C 1
ATOM 2147 O O . HIS A 1 274 ? 2.193 -6.110 -20.126 1.00 90.38 274 HIS A O 1
ATOM 2153 N N . VAL A 1 275 ? 1.327 -6.475 -22.179 1.00 87.19 275 VAL A N 1
ATOM 2154 C CA . VAL A 1 275 ? 1.556 -5.127 -22.688 1.00 87.19 275 VAL A CA 1
ATOM 2155 C C . VAL A 1 275 ? 0.233 -4.631 -23.248 1.00 87.19 275 VAL A C 1
ATOM 2157 O O . VAL A 1 275 ? -0.304 -5.226 -24.187 1.00 87.19 275 VAL A O 1
ATOM 2160 N N . ASP A 1 276 ? -0.288 -3.580 -22.629 1.00 86.31 276 ASP A N 1
ATOM 2161 C CA . ASP A 1 276 ? -1.446 -2.832 -23.088 1.00 86.31 276 ASP A CA 1
ATOM 2162 C C . ASP A 1 276 ? -0.975 -1.444 -23.525 1.00 86.31 276 ASP A C 1
ATOM 2164 O O . ASP A 1 276 ? -0.463 -0.656 -22.724 1.00 86.31 276 ASP A O 1
ATOM 2168 N N . ASP A 1 277 ? -1.088 -1.175 -24.821 1.00 79.06 277 ASP A N 1
ATOM 2169 C CA . ASP A 1 277 ? -0.885 0.157 -25.379 1.00 79.06 277 ASP A CA 1
ATOM 2170 C C . ASP A 1 277 ? -2.266 0.776 -25.560 1.00 79.06 277 ASP A C 1
ATOM 2172 O O . ASP A 1 277 ? -2.975 0.500 -26.537 1.00 79.06 277 ASP A O 1
ATOM 2176 N N . LEU A 1 278 ? -2.668 1.584 -24.579 1.00 72.69 278 LEU A N 1
ATOM 2177 C CA . LEU A 1 278 ? -3.960 2.254 -24.625 1.00 72.69 278 LEU A CA 1
ATOM 2178 C C . LEU A 1 278 ? -3.980 3.339 -25.703 1.00 72.69 278 LEU A C 1
ATOM 2180 O O . LEU A 1 278 ? -5.072 3.688 -26.157 1.00 72.69 278 LEU A O 1
ATOM 2184 N N . GLY A 1 279 ? -2.803 3.809 -26.147 1.00 62.66 279 GLY A N 1
ATOM 2185 C CA . GLY A 1 279 ? -2.612 4.891 -27.104 1.00 62.66 279 GLY A CA 1
ATOM 2186 C C . GLY A 1 279 ? -3.392 6.170 -26.759 1.00 62.66 279 GLY A C 1
ATOM 2187 O O . GLY A 1 279 ? -4.291 6.195 -25.916 1.00 62.66 279 GLY A O 1
ATOM 2188 N N . PRO A 1 280 ? -3.137 7.288 -27.448 1.00 58.88 280 PRO A N 1
ATOM 2189 C CA . PRO A 1 280 ? -4.155 8.313 -27.550 1.00 58.88 280 PRO A CA 1
ATOM 2190 C C . PRO A 1 280 ? -5.300 7.717 -28.377 1.00 58.88 280 PRO A C 1
ATOM 2192 O O . PRO A 1 280 ? -5.270 7.729 -29.610 1.00 58.88 280 PRO A O 1
ATOM 2195 N N . GLN A 1 281 ? -6.331 7.179 -27.718 1.00 52.72 281 GLN A N 1
ATOM 2196 C CA . GLN A 1 281 ? -7.642 7.116 -28.348 1.00 52.72 281 GLN A CA 1
ATOM 2197 C C . GLN A 1 281 ? -8.016 8.568 -28.625 1.00 52.72 281 GLN A C 1
ATOM 2199 O O . GLN A 1 281 ? -8.473 9.278 -27.731 1.00 52.72 281 GLN A O 1
ATOM 2204 N N . PHE A 1 282 ? -7.736 9.049 -29.837 1.00 40.06 282 PHE A N 1
ATOM 2205 C CA . PHE A 1 282 ? -8.292 10.306 -30.301 1.00 40.06 282 PHE A CA 1
ATOM 2206 C C . PHE A 1 282 ? -9.796 10.205 -30.057 1.00 40.06 282 PHE A C 1
ATOM 2208 O O . PHE A 1 282 ? -10.480 9.428 -30.728 1.00 40.06 282 PHE A O 1
ATOM 2215 N N . ARG A 1 283 ? -10.289 10.960 -29.066 1.00 39.75 283 ARG A N 1
ATOM 2216 C CA . ARG A 1 283 ? -11.695 11.331 -28.947 1.00 39.75 283 ARG A CA 1
ATOM 2217 C C . ARG A 1 283 ? -12.028 12.085 -30.228 1.00 39.75 283 ARG A C 1
ATOM 2219 O O . ARG A 1 283 ? -11.895 13.296 -30.314 1.00 39.75 283 ARG A O 1
ATOM 2226 N N . THR A 1 284 ? -12.330 11.331 -31.269 1.00 40.06 284 THR A N 1
ATOM 2227 C CA . THR A 1 284 ? -13.159 11.806 -32.357 1.00 40.06 284 THR A CA 1
ATOM 2228 C C . THR A 1 284 ? -14.568 11.564 -31.854 1.00 40.06 284 THR A C 1
ATOM 2230 O O . THR A 1 284 ? -14.882 10.455 -31.427 1.00 40.06 284 THR A O 1
ATOM 2233 N N . ASP A 1 285 ? -15.393 12.604 -31.826 1.00 40.28 285 ASP A N 1
ATOM 2234 C CA . ASP A 1 285 ? -16.742 12.613 -31.244 1.00 40.28 285 ASP A CA 1
ATOM 2235 C C . ASP A 1 285 ? -17.754 11.698 -31.976 1.00 40.28 285 ASP A C 1
ATOM 2237 O O . ASP A 1 285 ? -18.967 11.875 -31.892 1.00 40.28 285 ASP A O 1
ATOM 2241 N N . ALA A 1 286 ? -17.277 10.688 -32.702 1.00 42.31 286 ALA A N 1
ATOM 2242 C CA . ALA A 1 286 ? -18.089 9.664 -33.323 1.00 42.31 286 ALA A CA 1
ATOM 2243 C C . ALA A 1 286 ? -18.308 8.514 -32.328 1.00 42.31 286 ALA A C 1
ATOM 2245 O O . ALA A 1 286 ? -17.424 7.696 -32.078 1.00 42.31 286 ALA A O 1
ATOM 2246 N N . GLN A 1 287 ? -19.518 8.457 -31.767 1.00 41.41 287 GLN A N 1
ATOM 2247 C CA . GLN A 1 287 ? -20.038 7.323 -31.003 1.00 41.41 287 GLN A CA 1
ATOM 2248 C C . GLN A 1 287 ? -19.897 6.019 -31.810 1.00 41.41 287 GLN A C 1
ATOM 2250 O O . GLN A 1 287 ? -20.707 5.713 -32.679 1.00 41.41 287 GLN A O 1
ATOM 2255 N N . GLY A 1 288 ? -18.866 5.234 -31.518 1.00 43.34 288 GLY A N 1
ATOM 2256 C CA . GLY A 1 288 ? -18.674 3.897 -32.068 1.00 43.34 288 GLY A CA 1
ATOM 2257 C C . GLY A 1 288 ? -17.747 3.114 -31.153 1.00 43.34 288 GLY A C 1
ATOM 2258 O O . GLY A 1 288 ? -16.639 3.558 -30.875 1.00 43.34 288 GLY A O 1
ATOM 2259 N N . SER A 1 289 ? -18.218 1.981 -30.633 1.00 46.56 289 SER A N 1
ATOM 2260 C CA . SER A 1 289 ? -17.526 1.161 -29.634 1.00 46.56 289 SER A CA 1
ATOM 2261 C C . SER A 1 289 ? -16.080 0.839 -30.041 1.00 46.56 289 SER A C 1
ATOM 2263 O O . SER A 1 289 ? -15.847 0.046 -30.957 1.00 46.56 289 SER A O 1
ATOM 2265 N N . LEU A 1 290 ? -15.110 1.433 -29.344 1.00 39.66 290 LEU A N 1
ATOM 2266 C CA . LEU A 1 290 ? -13.684 1.173 -29.519 1.00 39.66 290 LEU A CA 1
ATOM 2267 C C . LEU A 1 290 ? -13.251 0.054 -28.566 1.00 39.66 290 LEU A C 1
ATOM 2269 O O . LEU A 1 290 ? -13.114 0.259 -27.362 1.00 39.66 290 LEU A O 1
ATOM 2273 N N . LEU A 1 291 ? -13.026 -1.139 -29.115 1.00 42.09 291 LEU A N 1
ATOM 2274 C CA . LEU A 1 291 ? -12.196 -2.151 -28.461 1.00 42.09 291 LEU A CA 1
ATOM 2275 C C . LEU A 1 291 ? -10.723 -1.687 -28.518 1.00 42.09 291 LEU A C 1
ATOM 2277 O O . LEU A 1 291 ? -10.311 -1.153 -29.555 1.00 42.09 291 LEU A O 1
ATOM 2281 N N . PRO A 1 292 ? -9.923 -1.874 -27.451 1.00 45.53 292 PRO A N 1
ATOM 2282 C CA . PRO A 1 292 ? -8.504 -1.512 -27.444 1.00 45.53 292 PRO A CA 1
ATOM 2283 C C . PRO A 1 292 ? -7.770 -2.244 -28.575 1.00 45.53 292 PRO A C 1
ATOM 2285 O O . PRO A 1 292 ? -7.873 -3.464 -28.713 1.00 45.53 292 PRO A O 1
ATOM 2288 N N . LYS A 1 293 ? -7.070 -1.485 -29.430 1.00 52.25 293 LYS A N 1
ATOM 2289 C CA . LYS A 1 293 ? -6.563 -1.989 -30.716 1.00 52.25 293 LYS A CA 1
ATOM 2290 C C . LYS A 1 293 ? -5.357 -2.927 -30.598 1.00 52.25 293 LYS A C 1
ATOM 2292 O O . LYS A 1 293 ? -5.139 -3.670 -31.545 1.00 52.25 293 LYS A O 1
ATOM 2297 N N . ASN A 1 294 ? -4.621 -2.961 -29.481 1.00 51.88 294 ASN A N 1
ATOM 2298 C CA . ASN A 1 294 ? -3.384 -3.749 -29.365 1.00 51.88 294 ASN A CA 1
ATOM 2299 C C . ASN A 1 294 ? -3.160 -4.323 -27.952 1.00 51.88 294 ASN A C 1
ATOM 2301 O O . ASN A 1 294 ? -2.237 -3.918 -27.252 1.00 51.88 294 ASN A O 1
ATOM 2305 N N . VAL A 1 295 ? -3.960 -5.308 -27.532 1.00 54.94 295 VAL A N 1
ATOM 2306 C CA . VAL A 1 295 ? -3.651 -6.061 -26.302 1.00 54.94 295 VAL A CA 1
ATOM 2307 C C . VAL A 1 295 ? -2.759 -7.250 -26.651 1.00 54.94 295 VAL A C 1
ATOM 2309 O O . VAL A 1 295 ? -3.226 -8.259 -27.186 1.00 54.94 295 VAL A O 1
ATOM 2312 N N . ILE A 1 296 ? -1.474 -7.171 -26.310 1.00 67.25 296 ILE A N 1
ATOM 2313 C CA . ILE A 1 296 ? -0.542 -8.285 -26.485 1.00 67.25 296 ILE A CA 1
ATOM 2314 C C . ILE A 1 296 ? -0.510 -9.090 -25.182 1.00 67.25 296 ILE A C 1
ATOM 2316 O O . ILE A 1 296 ? 0.131 -8.720 -24.197 1.00 67.25 296 ILE A O 1
ATOM 2320 N N . ARG A 1 297 ? -1.220 -10.226 -25.165 1.00 72.69 297 ARG A N 1
ATOM 2321 C CA . ARG A 1 297 ? -1.155 -11.204 -24.066 1.00 72.69 297 ARG A CA 1
ATOM 2322 C C . ARG A 1 297 ? -0.258 -12.359 -24.475 1.00 72.69 297 ARG A C 1
ATOM 2324 O O . ARG A 1 297 ? -0.673 -13.206 -25.261 1.00 72.69 297 ARG A O 1
ATOM 2331 N N . MET A 1 298 ? 0.946 -12.423 -23.916 1.00 74.88 298 MET A N 1
ATOM 2332 C CA . MET A 1 298 ? 1.838 -13.561 -24.131 1.00 74.88 298 MET A CA 1
ATOM 2333 C C . MET A 1 298 ? 1.873 -14.440 -22.884 1.00 74.88 298 MET A C 1
ATOM 2335 O O . MET A 1 298 ? 2.093 -13.973 -21.765 1.00 74.88 298 MET A O 1
ATOM 2339 N N . LYS A 1 299 ? 1.640 -15.739 -23.083 1.00 61.66 299 LYS A N 1
ATOM 2340 C CA . LYS A 1 299 ? 1.817 -16.777 -22.066 1.00 61.66 299 LYS A CA 1
ATOM 2341 C C . LYS A 1 299 ? 2.835 -17.787 -22.580 1.00 61.66 299 LYS A C 1
ATOM 2343 O O . LYS A 1 299 ? 2.744 -18.211 -23.729 1.00 61.66 299 LYS A O 1
ATOM 2348 N N . GLY A 1 300 ? 3.757 -18.192 -21.713 1.00 51.50 300 GLY A N 1
ATOM 2349 C CA . GLY A 1 300 ? 4.789 -19.175 -22.038 1.00 51.50 300 GLY A CA 1
ATOM 2350 C C . GLY A 1 300 ? 6.126 -18.534 -22.409 1.00 51.50 300 GLY A C 1
ATOM 2351 O O . GLY A 1 300 ? 6.194 -17.551 -23.148 1.00 51.50 300 GLY A O 1
ATOM 2352 N N . VAL A 1 301 ? 7.198 -19.123 -21.880 1.00 59.53 301 VAL A N 1
ATOM 2353 C CA . VAL A 1 301 ? 8.566 -18.586 -21.922 1.00 59.53 301 VAL A CA 1
ATOM 2354 C C . VAL A 1 301 ? 9.076 -18.402 -23.357 1.00 59.53 301 VAL A C 1
ATOM 2356 O O . VAL A 1 301 ? 9.739 -17.409 -23.646 1.00 59.53 301 VAL A O 1
ATOM 2359 N N . ASP A 1 302 ? 8.741 -19.306 -24.280 1.00 63.84 302 ASP A N 1
ATOM 2360 C CA . ASP A 1 302 ? 9.258 -19.263 -25.656 1.00 63.84 302 ASP A CA 1
ATOM 2361 C C . ASP A 1 302 ? 8.606 -18.170 -26.512 1.00 63.84 302 ASP A C 1
ATOM 2363 O O . ASP A 1 302 ? 9.291 -17.500 -27.287 1.00 63.84 302 ASP A O 1
ATOM 2367 N N . ALA A 1 303 ? 7.302 -17.936 -26.332 1.00 66.75 303 ALA A N 1
ATOM 2368 C CA . ALA A 1 303 ? 6.587 -16.851 -27.005 1.00 66.75 303 ALA A CA 1
ATOM 2369 C C . ALA A 1 303 ? 7.128 -15.483 -26.563 1.00 66.75 303 ALA A C 1
ATOM 2371 O O . ALA A 1 303 ? 7.390 -14.618 -27.397 1.00 66.75 303 ALA A O 1
ATOM 2372 N N . ILE A 1 304 ? 7.378 -15.336 -25.258 1.00 68.69 304 ILE A N 1
ATOM 2373 C CA . ILE A 1 304 ? 7.985 -14.140 -24.670 1.00 68.69 304 ILE A CA 1
ATOM 2374 C C . ILE A 1 304 ? 9.409 -13.947 -25.207 1.00 68.69 304 ILE A C 1
ATOM 2376 O O . ILE A 1 304 ? 9.728 -12.882 -25.727 1.00 68.69 304 ILE A O 1
ATOM 2380 N N . LYS A 1 305 ? 10.262 -14.981 -25.162 1.00 71.00 305 LYS A N 1
ATOM 2381 C CA . LYS A 1 305 ? 11.644 -14.904 -25.672 1.00 71.00 305 LYS A CA 1
ATOM 2382 C C . LYS A 1 305 ? 11.711 -14.519 -27.148 1.00 71.00 305 LYS A C 1
ATOM 2384 O O . LYS A 1 305 ? 12.651 -13.837 -27.541 1.00 71.00 305 LYS A O 1
ATOM 2389 N N . LYS A 1 306 ? 10.746 -14.954 -27.962 1.00 72.94 306 LYS A N 1
ATOM 2390 C CA . LYS A 1 306 ? 10.666 -14.597 -29.384 1.00 72.94 306 LYS A CA 1
ATOM 2391 C C . LYS A 1 306 ? 10.256 -13.139 -29.610 1.00 72.94 306 LYS A C 1
ATOM 2393 O O . LYS A 1 306 ? 10.670 -12.571 -30.606 1.00 72.94 306 LYS A O 1
ATOM 2398 N N . ALA A 1 307 ? 9.456 -12.558 -28.720 1.00 66.75 307 ALA A N 1
ATOM 2399 C CA . ALA A 1 307 ? 9.018 -11.164 -28.816 1.00 66.75 307 ALA A CA 1
ATOM 2400 C C . ALA A 1 307 ? 10.024 -10.163 -28.228 1.00 66.75 307 ALA A C 1
ATOM 2402 O O . ALA A 1 307 ? 10.041 -9.002 -28.622 1.00 66.75 307 ALA A O 1
ATOM 2403 N N . VAL A 1 308 ? 10.833 -10.613 -27.265 1.00 63.09 308 VAL A N 1
ATOM 2404 C CA . VAL A 1 308 ? 11.886 -9.820 -26.609 1.00 63.09 308 VAL A CA 1
ATOM 2405 C C . VAL A 1 308 ? 13.175 -9.782 -27.452 1.00 63.09 308 VAL A C 1
ATOM 2407 O O . VAL A 1 308 ? 13.980 -8.873 -27.277 1.00 63.09 308 VAL A O 1
ATOM 2410 N N . ARG A 1 309 ? 13.383 -10.739 -28.367 1.00 62.75 309 ARG A N 1
ATOM 2411 C CA . ARG A 1 309 ? 14.512 -10.768 -29.318 1.00 62.75 309 ARG A CA 1
ATOM 2412 C C . ARG A 1 309 ? 14.217 -9.961 -30.575 1.00 62.75 309 ARG A C 1
ATOM 2414 O O . ARG A 1 309 ? 15.155 -9.272 -31.030 1.00 62.75 309 ARG A O 1
#

Radius of gyration: 22.95 Å; chains: 1; bounding box: 62×47×60 Å

Foldseek 3Di:
DPDPPVVPDDLVNLVVVLVVVLVVLVVDDDPVVVVVVPPPPVNVVVLVPDDPSSVVSCQQPLVNLQEDEDELPDDLVSLQSSLVSNPPVAHEYEYDYPDPVDPPDDLPPRDQQDNEDDLSSQLRHAEYHYAAASVQLSYDYDPNNLVNRQHQEYHYANHEADPPVPGAGRPSVLNYQEYAYHQYAHAQPHDASQNHQEYHHELYEPNVVVNVQSSLDNARHAYYHAYQYPPVDLPLVAAREHANHQYYAHHHQADDDLQSQLPRYHHQNHFWYWHQHQHPPPPPVDPDDDDRPDTDTDGDDVSVNVSSD

pLDDT: mean 75.77, std 15.55, range [39.66, 95.81]